Protein AF-A0A7J7K3L8-F1 (afdb_monomer_lite)

Structure (mmCIF, N/CA/C/O backbone):
data_AF-A0A7J7K3L8-F1
#
_entry.id   AF-A0A7J7K3L8-F1
#
loop_
_atom_site.group_PDB
_atom_site.id
_atom_site.type_symbol
_atom_site.label_atom_id
_atom_site.label_alt_id
_atom_site.label_comp_id
_atom_site.label_asym_id
_atom_site.label_entity_id
_atom_site.label_seq_id
_atom_site.pdbx_PDB_ins_code
_atom_site.Cartn_x
_atom_site.Cartn_y
_atom_site.Cartn_z
_atom_site.occupancy
_atom_site.B_iso_or_equiv
_atom_site.auth_seq_id
_atom_site.auth_comp_id
_atom_site.auth_asym_id
_atom_site.auth_atom_id
_atom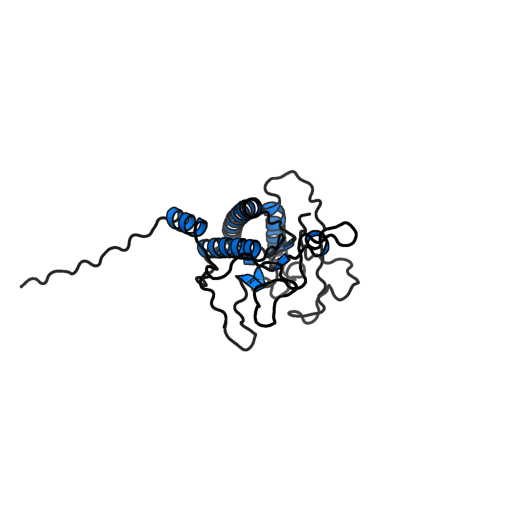_site.pdbx_PDB_model_num
ATOM 1 N N . MET A 1 1 ? -41.973 -9.826 -50.326 1.00 39.81 1 MET A N 1
ATOM 2 C CA . MET A 1 1 ? -41.662 -10.250 -48.945 1.00 39.81 1 MET A CA 1
ATOM 3 C C . MET A 1 1 ? -40.282 -9.712 -48.612 1.00 39.81 1 MET A C 1
ATOM 5 O O . MET A 1 1 ? -39.294 -10.362 -48.913 1.00 39.81 1 MET A O 1
ATOM 9 N N . GLU A 1 2 ? -40.213 -8.492 -48.086 1.00 34.16 2 GLU A N 1
ATOM 10 C CA . GLU A 1 2 ? -38.983 -7.944 -47.504 1.00 34.16 2 GLU A CA 1
ATOM 11 C C . GLU A 1 2 ? -39.042 -8.169 -45.991 1.00 34.16 2 GLU A C 1
ATOM 13 O O . GLU A 1 2 ? -40.044 -7.854 -45.349 1.00 34.16 2 GLU A O 1
ATOM 18 N N . SER A 1 3 ? -37.994 -8.774 -45.435 1.00 34.47 3 SER A N 1
ATOM 19 C CA . SER A 1 3 ? -37.854 -9.007 -43.996 1.00 34.47 3 SER A CA 1
ATOM 20 C C . SER A 1 3 ? -37.249 -7.764 -43.332 1.00 34.47 3 SER A C 1
ATOM 22 O O . SER A 1 3 ? -36.258 -7.243 -43.848 1.00 34.47 3 SER A O 1
ATOM 24 N N . PRO A 1 4 ? -37.767 -7.279 -42.188 1.00 41.62 4 PRO A N 1
ATOM 25 C CA . PRO A 1 4 ? -37.241 -6.076 -41.559 1.00 41.62 4 PRO A CA 1
ATOM 26 C C . PRO A 1 4 ? -35.958 -6.380 -40.775 1.00 41.62 4 PRO A C 1
ATOM 28 O O . PRO A 1 4 ? -35.897 -7.306 -39.964 1.00 41.62 4 PRO A O 1
ATOM 31 N N . ALA A 1 5 ? -34.925 -5.570 -41.003 1.00 40.34 5 ALA A N 1
ATOM 32 C CA . ALA A 1 5 ? -33.680 -5.608 -40.249 1.00 40.34 5 ALA A CA 1
ATOM 33 C C . ALA A 1 5 ? -33.903 -5.134 -38.799 1.00 40.34 5 ALA A C 1
ATOM 35 O O . ALA A 1 5 ? -34.298 -3.995 -38.545 1.00 40.34 5 ALA A O 1
ATOM 36 N N . SER A 1 6 ? -33.616 -6.018 -37.842 1.00 38.38 6 SER A N 1
ATOM 37 C CA . SER A 1 6 ? -33.617 -5.735 -36.405 1.00 38.38 6 SER A CA 1
ATOM 38 C C . SER A 1 6 ? -32.486 -4.763 -36.041 1.00 38.38 6 SER A C 1
ATOM 40 O O . SER A 1 6 ? -31.301 -5.084 -36.161 1.00 38.38 6 SER A O 1
ATOM 42 N N . LYS A 1 7 ? -32.842 -3.552 -35.591 1.00 39.91 7 LYS A N 1
ATOM 43 C CA . LYS A 1 7 ? -31.899 -2.584 -35.011 1.00 39.91 7 LYS A CA 1
ATOM 44 C C . LYS A 1 7 ? -31.556 -3.008 -33.580 1.00 39.91 7 LYS A C 1
ATOM 46 O O . LYS A 1 7 ? -32.369 -2.851 -32.673 1.00 39.91 7 LYS A O 1
ATOM 51 N N . ARG A 1 8 ? -30.331 -3.496 -33.362 1.00 36.31 8 ARG A N 1
ATOM 52 C CA . ARG A 1 8 ? -29.744 -3.610 -32.013 1.00 36.31 8 ARG A CA 1
ATOM 53 C C . ARG A 1 8 ? -29.589 -2.213 -31.386 1.00 36.31 8 ARG A C 1
ATOM 55 O O . ARG A 1 8 ? -29.165 -1.292 -32.088 1.00 36.31 8 ARG A O 1
ATOM 62 N N . PRO A 1 9 ? -29.871 -2.037 -30.083 1.00 34.31 9 PRO A N 1
ATOM 63 C CA . PRO A 1 9 ? -29.700 -0.750 -29.427 1.00 34.31 9 PRO A CA 1
ATOM 64 C C . PRO A 1 9 ? -28.207 -0.450 -29.233 1.00 34.31 9 PRO A C 1
ATOM 66 O O . PRO A 1 9 ? -27.434 -1.308 -28.802 1.00 34.31 9 PRO A O 1
ATOM 69 N N . LYS A 1 10 ? -27.799 0.783 -29.553 1.00 38.38 10 LYS A N 1
ATOM 70 C CA . LYS A 1 10 ? -26.468 1.312 -29.231 1.00 38.38 10 LYS A CA 1
ATOM 71 C C . LYS A 1 10 ? -26.369 1.474 -27.710 1.00 38.38 10 LYS A C 1
ATOM 73 O O . LYS A 1 10 ? -27.056 2.320 -27.146 1.00 38.38 10 LYS A O 1
ATOM 78 N N . ARG A 1 11 ? -25.519 0.680 -27.049 1.00 39.50 11 ARG A N 1
ATOM 79 C CA . ARG A 1 11 ? -25.066 0.971 -25.678 1.00 39.50 11 ARG A CA 1
ATOM 80 C C . ARG A 1 11 ? -24.254 2.266 -25.730 1.00 39.50 11 ARG A C 1
ATOM 82 O O . ARG A 1 11 ? -23.212 2.298 -26.378 1.00 39.50 11 ARG A O 1
ATOM 89 N N . GLY A 1 12 ? -24.756 3.328 -25.106 1.00 37.28 12 GLY A N 1
ATOM 90 C CA . GLY A 1 12 ? -23.988 4.552 -24.899 1.00 37.28 12 GLY A CA 1
ATOM 91 C C . GLY A 1 12 ? -22.834 4.266 -23.943 1.00 37.28 12 GLY A C 1
ATOM 92 O O . GLY A 1 12 ? -23.059 3.748 -22.851 1.00 37.28 12 GLY A O 1
ATOM 93 N N . SER A 1 13 ? -21.604 4.553 -24.360 1.00 42.59 13 SER A N 1
ATOM 94 C CA . SER A 1 13 ? -20.459 4.597 -23.456 1.00 42.59 13 SER A CA 1
ATOM 95 C C . SER A 1 13 ? -20.602 5.841 -22.584 1.00 42.59 13 SER A C 1
ATOM 97 O O . SER A 1 13 ? -20.602 6.952 -23.119 1.00 42.59 13 SER A O 1
ATOM 99 N N . ALA A 1 14 ? -20.739 5.665 -21.270 1.00 47.56 14 ALA A N 1
ATOM 100 C CA . ALA A 1 14 ? -20.551 6.760 -20.323 1.00 47.56 14 ALA A CA 1
ATOM 101 C C . ALA A 1 14 ? -19.194 7.426 -20.605 1.00 47.56 14 ALA A C 1
ATOM 103 O O . ALA A 1 14 ? -18.223 6.734 -20.930 1.00 47.56 14 ALA A O 1
ATOM 104 N N . SER A 1 15 ? -19.131 8.758 -20.557 1.00 57.78 15 SER A N 1
ATOM 105 C CA . SER A 1 15 ? -17.857 9.450 -20.745 1.00 57.78 15 SER A CA 1
ATOM 106 C C . SER A 1 15 ? -16.912 9.089 -19.590 1.00 57.78 15 SER A C 1
ATOM 108 O O . SER A 1 15 ? -17.368 8.761 -18.494 1.00 57.78 15 SER A O 1
ATOM 110 N N . SER A 1 16 ? -15.592 9.136 -19.800 1.00 61.38 16 SER A N 1
ATOM 111 C CA . SER A 1 16 ? -14.612 8.819 -18.743 1.00 61.38 16 SER A CA 1
ATOM 112 C C . SER A 1 16 ? -14.812 9.651 -17.468 1.00 61.38 16 SER A C 1
ATOM 114 O O . SER A 1 16 ? -14.525 9.177 -16.375 1.00 61.38 16 SER A O 1
ATOM 116 N N . ARG A 1 17 ? -15.374 10.861 -17.597 1.00 64.75 17 ARG A N 1
ATOM 117 C CA . ARG A 1 17 ? -15.719 11.740 -16.472 1.00 64.75 17 ARG A CA 1
ATOM 118 C C . ARG A 1 17 ? -16.889 11.215 -15.642 1.00 64.75 17 ARG A C 1
ATOM 120 O O . ARG A 1 17 ? -16.819 11.256 -14.421 1.00 64.75 17 ARG A O 1
ATOM 127 N N . ASP A 1 18 ? -17.930 10.692 -16.287 1.00 68.50 18 ASP A N 1
ATOM 128 C CA . ASP A 1 18 ? -19.097 10.138 -15.584 1.00 68.50 18 ASP A CA 1
ATOM 129 C C . ASP A 1 18 ? -18.717 8.875 -14.796 1.00 68.50 18 ASP A C 1
ATOM 131 O O . ASP A 1 18 ? -19.223 8.627 -13.701 1.00 68.50 18 ASP A O 1
ATOM 135 N N . ALA A 1 19 ? -17.783 8.087 -15.342 1.00 73.19 19 ALA A N 1
ATOM 136 C CA . ALA A 1 19 ? -17.245 6.912 -14.671 1.00 73.19 19 ALA A CA 1
ATOM 137 C C . ALA A 1 19 ? -16.434 7.294 -13.418 1.00 73.19 19 ALA A C 1
ATOM 139 O O . ALA A 1 19 ? -16.639 6.692 -12.364 1.00 73.19 19 ALA A O 1
ATOM 140 N N . ASP A 1 20 ? -15.575 8.313 -13.493 1.00 76.31 20 ASP A N 1
ATOM 141 C CA . ASP A 1 20 ? -14.789 8.784 -12.342 1.00 76.31 20 ASP A CA 1
ATOM 142 C C . ASP A 1 20 ? -15.669 9.398 -11.234 1.00 76.31 20 ASP A C 1
ATOM 144 O O . ASP A 1 20 ? -15.440 9.142 -10.052 1.00 76.31 20 ASP A O 1
ATOM 148 N N . GLU A 1 21 ? -16.720 10.149 -11.583 1.00 83.31 21 GLU A N 1
ATOM 149 C CA . GLU A 1 21 ? -17.676 10.682 -10.596 1.00 83.31 21 GLU A CA 1
ATOM 150 C C . GLU A 1 21 ? -18.446 9.571 -9.868 1.00 83.31 21 GLU A C 1
ATOM 152 O O . GLU A 1 21 ? -18.690 9.661 -8.660 1.00 83.31 21 GLU A O 1
ATOM 157 N N . SER A 1 22 ? -18.769 8.476 -10.564 1.00 86.69 22 SER A N 1
ATOM 158 C CA . SER A 1 22 ? -19.424 7.326 -9.930 1.00 86.69 22 SER A CA 1
ATOM 159 C C . SER A 1 22 ? -18.560 6.681 -8.837 1.00 86.69 22 SER A C 1
ATOM 161 O O . SER A 1 22 ? -19.095 6.212 -7.834 1.00 86.69 22 SER A O 1
ATOM 163 N N . LEU A 1 23 ? -17.227 6.716 -8.971 1.00 89.69 23 LEU A N 1
ATOM 164 C CA . LEU A 1 23 ? -16.310 6.168 -7.966 1.00 89.69 23 LEU A CA 1
ATOM 165 C C . LEU A 1 23 ? -16.283 7.005 -6.681 1.00 89.69 23 LEU A C 1
ATOM 167 O O . LEU A 1 23 ? -16.170 6.446 -5.595 1.00 89.69 23 LEU A O 1
ATOM 171 N N . LYS A 1 24 ? -16.431 8.332 -6.783 1.00 88.38 24 LYS A N 1
ATOM 172 C CA . LYS A 1 24 ? -16.370 9.249 -5.628 1.00 88.38 24 LYS A CA 1
ATOM 173 C C . LYS A 1 24 ? -17.495 9.040 -4.616 1.00 88.38 24 LYS A C 1
ATOM 175 O O . LYS A 1 24 ? -17.317 9.361 -3.441 1.00 88.38 24 LYS A O 1
ATOM 180 N N . SER A 1 25 ? -18.646 8.562 -5.084 1.00 88.00 25 SER A N 1
ATOM 181 C CA . SER A 1 25 ? -19.846 8.316 -4.275 1.00 88.00 25 SER A CA 1
ATOM 182 C C . SER A 1 25 ? -20.090 6.831 -3.988 1.00 88.00 25 SER A C 1
ATOM 184 O O . SER A 1 25 ? -21.042 6.496 -3.283 1.00 88.00 25 SER A O 1
ATOM 186 N N . ALA A 1 26 ? -19.241 5.943 -4.513 1.00 92.44 26 ALA A N 1
ATOM 187 C CA . ALA A 1 26 ? -19.358 4.510 -4.302 1.00 92.44 26 ALA A CA 1
ATOM 188 C C . ALA A 1 26 ? -19.073 4.127 -2.840 1.00 92.44 26 ALA A C 1
ATOM 190 O O . ALA A 1 26 ? -18.241 4.735 -2.170 1.00 92.44 26 ALA A O 1
ATOM 191 N N . ILE A 1 27 ? -19.762 3.082 -2.377 1.00 95.69 27 ILE A N 1
ATOM 192 C CA . ILE A 1 27 ? -19.513 2.419 -1.095 1.00 95.69 27 ILE A CA 1
ATOM 193 C C . ILE A 1 27 ? -19.066 0.993 -1.412 1.00 95.69 27 ILE A C 1
ATOM 195 O O . ILE A 1 27 ? -19.832 0.210 -1.975 1.00 95.69 27 ILE A O 1
ATOM 199 N N . PHE A 1 28 ? -17.829 0.659 -1.064 1.00 96.88 28 PHE A N 1
ATOM 200 C CA . PHE A 1 28 ? -17.195 -0.619 -1.386 1.00 96.88 28 PHE A CA 1
ATOM 201 C C . PHE A 1 28 ? -17.389 -1.674 -0.291 1.00 96.88 28 PHE A C 1
ATOM 203 O O . PHE A 1 28 ? -17.375 -2.867 -0.590 1.00 96.88 28 PHE A O 1
ATOM 210 N N . PHE A 1 29 ? -17.624 -1.252 0.957 1.00 96.75 29 PHE A N 1
ATOM 211 C CA . PHE A 1 29 ? -17.840 -2.141 2.105 1.00 96.75 29 PHE A CA 1
ATOM 212 C C . PHE A 1 29 ? -19.165 -1.823 2.823 1.00 96.75 29 PHE A C 1
ATOM 214 O O . PHE A 1 29 ? -19.139 -1.393 3.979 1.00 96.75 29 PHE A O 1
ATOM 221 N N . PRO A 1 30 ? -20.335 -1.978 2.173 1.00 96.00 30 PRO A N 1
ATOM 222 C CA . PRO A 1 30 ? -21.618 -1.503 2.706 1.00 96.00 30 PRO A CA 1
ATOM 223 C C . PRO A 1 30 ? -21.995 -2.124 4.058 1.00 96.00 30 PRO A C 1
ATOM 225 O O . PRO A 1 30 ? -22.561 -1.438 4.904 1.00 96.00 30 PRO A O 1
ATOM 228 N N . ASP A 1 31 ? -21.606 -3.379 4.287 1.00 94.75 31 ASP A N 1
ATOM 229 C CA . ASP A 1 31 ? -21.926 -4.124 5.511 1.00 94.75 31 ASP A CA 1
ATOM 230 C C . ASP A 1 31 ? -20.943 -3.863 6.666 1.00 94.75 31 ASP A C 1
ATOM 232 O O . ASP A 1 31 ? -21.076 -4.430 7.750 1.00 94.75 31 ASP A O 1
ATOM 236 N N . VAL A 1 32 ? -19.933 -3.014 6.446 1.00 95.19 32 VAL A N 1
ATOM 237 C CA . VAL A 1 32 ? -18.903 -2.689 7.436 1.00 95.19 32 VAL A CA 1
ATOM 238 C C . VAL A 1 32 ? -19.016 -1.217 7.810 1.00 95.19 32 VAL A C 1
ATOM 240 O O . VAL A 1 32 ? -18.833 -0.330 6.976 1.00 95.19 32 VAL A O 1
ATOM 243 N N . SER A 1 33 ? -19.297 -0.948 9.083 1.00 95.62 33 SER A N 1
ATOM 244 C CA . SER A 1 33 ? -19.205 0.389 9.670 1.00 95.62 33 SER A CA 1
ATOM 245 C C . SER A 1 33 ? -17.786 0.674 10.168 1.00 95.62 33 SER A C 1
ATOM 247 O O . SER A 1 33 ? -16.914 -0.193 10.140 1.00 95.62 33 SER A O 1
ATOM 249 N N . LYS A 1 34 ? -17.552 1.887 10.682 1.00 96.94 34 LYS A N 1
ATOM 250 C CA . LYS A 1 34 ? -16.325 2.171 11.434 1.00 96.94 34 LYS A CA 1
ATOM 251 C C . LYS A 1 34 ? -16.191 1.184 12.602 1.00 96.94 34 LYS A C 1
ATOM 253 O O . LYS A 1 34 ? -17.173 0.959 13.312 1.00 96.94 34 LYS A O 1
ATOM 258 N N . ILE A 1 35 ? -15.008 0.595 12.773 1.00 97.81 35 ILE A N 1
ATOM 259 C CA . ILE A 1 35 ? -14.740 -0.432 13.787 1.00 97.81 35 ILE A CA 1
ATOM 260 C C . ILE A 1 35 ? -14.624 0.233 15.166 1.00 97.81 35 ILE A C 1
ATOM 262 O O . ILE A 1 35 ? -13.732 1.061 15.363 1.00 97.81 35 ILE A O 1
ATOM 266 N N . PRO A 1 36 ? -15.505 -0.083 16.133 1.00 97.19 36 PRO A N 1
ATOM 267 C CA . PRO A 1 36 ? -15.474 0.549 17.444 1.00 97.19 36 PRO A CA 1
ATOM 268 C C . PRO A 1 36 ? -14.527 -0.180 18.404 1.00 97.19 36 PRO A C 1
ATOM 270 O O . PRO A 1 36 ? -14.290 -1.384 18.283 1.00 97.19 36 PRO A O 1
ATOM 273 N N . TYR A 1 37 ? -14.057 0.534 19.426 1.00 97.69 37 TYR A N 1
ATOM 274 C CA . TYR A 1 37 ? -13.435 -0.073 20.600 1.00 97.69 37 TYR A CA 1
ATOM 275 C C . TYR A 1 37 ? -14.514 -0.571 21.572 1.00 97.69 37 TYR A C 1
ATOM 277 O O . TYR A 1 37 ? -15.351 0.201 22.041 1.00 97.69 37 TYR A O 1
ATOM 285 N N . LYS A 1 38 ? -14.511 -1.874 21.870 1.00 97.62 38 LYS A N 1
ATOM 286 C CA . LYS A 1 38 ? -15.442 -2.532 22.794 1.00 97.62 38 LYS A CA 1
ATOM 287 C C . LYS A 1 38 ? -14.697 -3.599 23.615 1.00 97.62 38 LYS A C 1
ATOM 289 O O . LYS A 1 38 ? -14.709 -4.775 23.249 1.00 97.62 38 LYS A O 1
ATOM 294 N N . PRO A 1 39 ? -14.079 -3.234 24.754 1.00 96.81 39 PRO A N 1
ATOM 295 C CA . PRO A 1 39 ? -13.255 -4.160 25.539 1.00 96.81 39 PRO A CA 1
ATOM 296 C C . PRO A 1 39 ? -14.049 -5.317 26.160 1.00 96.81 39 PRO A C 1
ATOM 298 O O . PRO A 1 39 ? -13.496 -6.379 26.418 1.00 96.81 39 PRO A O 1
ATOM 301 N N . GLN A 1 40 ? -15.359 -5.136 26.353 1.00 97.12 40 GLN A N 1
ATOM 302 C CA . GLN A 1 40 ? -16.266 -6.152 26.904 1.00 97.12 40 GLN A CA 1
ATOM 303 C C . GLN A 1 40 ? -16.936 -7.020 25.829 1.00 97.12 40 GLN A C 1
ATOM 305 O O . GLN A 1 40 ? -17.880 -7.753 26.118 1.00 97.12 40 GLN A O 1
ATOM 310 N N . ALA A 1 41 ? -16.503 -6.903 24.571 1.00 96.44 41 ALA A N 1
ATOM 311 C CA . ALA A 1 41 ? -17.091 -7.650 23.473 1.00 96.44 41 ALA A CA 1
ATOM 312 C C . ALA A 1 41 ? -16.921 -9.161 23.656 1.00 96.44 41 ALA A C 1
ATOM 314 O O . ALA A 1 41 ? -15.826 -9.672 23.935 1.00 96.44 41 ALA A O 1
ATOM 315 N N . THR A 1 42 ? -18.008 -9.891 23.425 1.00 95.69 42 THR A N 1
ATOM 316 C CA . THR A 1 42 ? -18.011 -11.356 23.487 1.00 95.69 42 THR A CA 1
ATOM 317 C C . THR A 1 42 ? -17.189 -11.963 22.344 1.00 95.69 42 THR A C 1
ATOM 319 O O . THR A 1 42 ? -16.722 -11.268 21.442 1.00 95.69 42 THR A O 1
ATOM 322 N N . ALA A 1 43 ? -16.967 -13.278 22.357 1.00 91.88 43 ALA A N 1
ATOM 323 C CA . ALA A 1 43 ? -16.291 -13.958 21.247 1.00 91.88 43 ALA A CA 1
ATOM 324 C C . ALA A 1 43 ? -17.076 -13.884 19.919 1.00 91.88 43 ALA A C 1
ATOM 326 O O . ALA A 1 43 ? -16.469 -13.970 18.858 1.00 91.88 43 ALA A O 1
ATOM 327 N N . ALA A 1 44 ? -18.400 -13.696 19.977 1.00 94.56 44 ALA A N 1
ATOM 328 C CA . ALA A 1 44 ? -19.255 -13.586 18.795 1.00 94.56 44 ALA A CA 1
ATOM 329 C C . ALA A 1 44 ? -19.182 -12.202 18.123 1.00 94.56 44 ALA A C 1
ATOM 331 O O . ALA A 1 44 ? -19.516 -12.059 16.951 1.00 94.56 44 ALA A O 1
ATOM 332 N N . GLU A 1 45 ? -18.739 -11.180 18.853 1.00 94.25 45 GLU A N 1
ATOM 333 C CA . GLU A 1 45 ? -18.593 -9.820 18.344 1.00 94.25 45 GLU A CA 1
ATOM 334 C C . GLU A 1 45 ? -17.196 -9.643 17.750 1.00 94.25 45 GLU A C 1
ATOM 336 O O . GLU A 1 45 ? -16.230 -9.341 18.452 1.00 94.25 45 GLU A O 1
ATOM 341 N N . THR A 1 46 ? -17.091 -9.886 16.445 1.00 93.94 46 THR A N 1
ATOM 342 C CA . THR A 1 46 ? -15.808 -9.981 15.734 1.00 93.94 46 THR A CA 1
ATOM 343 C C . THR A 1 46 ? -15.363 -8.678 15.069 1.00 93.94 46 THR A C 1
ATOM 345 O O . THR A 1 46 ? -14.172 -8.500 14.837 1.00 93.94 46 THR A O 1
ATOM 348 N N . MET A 1 47 ? -16.282 -7.744 14.803 1.00 95.94 47 MET A N 1
ATOM 349 C CA . MET A 1 47 ? -16.004 -6.479 14.102 1.00 95.94 47 MET A CA 1
ATOM 350 C C . MET A 1 47 ? -15.783 -5.308 15.068 1.00 95.94 47 MET A C 1
ATOM 352 O O . MET A 1 47 ? -16.372 -4.241 14.911 1.00 95.94 47 MET A O 1
ATOM 356 N N . VAL A 1 48 ? -14.964 -5.523 16.101 1.00 97.06 48 VAL A N 1
ATOM 357 C CA . VAL A 1 48 ? -14.640 -4.536 17.144 1.00 97.06 48 VAL A CA 1
ATOM 358 C C . VAL A 1 48 ? -13.192 -4.696 17.609 1.00 97.06 48 VAL A C 1
ATOM 360 O O . VAL A 1 48 ? -12.644 -5.799 17.613 1.00 97.06 48 VAL A O 1
ATOM 363 N N . PHE A 1 49 ? -12.578 -3.616 18.084 1.00 97.81 49 PHE A N 1
ATOM 364 C CA . PHE A 1 49 ? -11.313 -3.694 18.804 1.00 97.81 49 PHE A CA 1
ATOM 365 C C . PHE A 1 49 ? -11.561 -4.015 20.278 1.00 97.81 49 PHE A C 1
ATOM 367 O O . PHE A 1 49 ? -12.280 -3.293 20.963 1.00 97.81 49 PHE A O 1
ATOM 374 N N . LYS A 1 50 ? -10.935 -5.076 20.797 1.00 97.12 50 LYS A N 1
ATOM 375 C CA . LYS A 1 50 ? -10.995 -5.412 22.235 1.00 97.12 50 LYS A CA 1
ATOM 376 C C . LYS A 1 50 ? -9.900 -4.748 23.063 1.00 97.12 50 LYS A C 1
ATOM 378 O O . LYS A 1 50 ? -10.069 -4.562 24.261 1.00 97.12 50 LYS A O 1
ATOM 383 N N . HIS A 1 51 ? -8.789 -4.404 22.418 1.00 96.19 51 HIS A N 1
ATOM 384 C CA . HIS A 1 51 ? -7.585 -3.902 23.085 1.00 96.19 51 HIS A CA 1
ATOM 385 C C . HIS A 1 51 ? -7.060 -2.597 22.499 1.00 96.19 51 HIS A C 1
ATOM 387 O O . HIS A 1 51 ? -6.333 -1.883 23.172 1.00 96.19 51 HIS A O 1
ATOM 393 N N . TYR A 1 52 ? -7.393 -2.294 21.245 1.00 97.56 52 TYR A N 1
ATOM 394 C CA . TYR A 1 52 ? -6.935 -1.071 20.612 1.00 97.56 52 TYR A CA 1
ATOM 395 C C . TYR A 1 52 ? -7.959 0.039 20.830 1.00 97.56 52 TYR A C 1
ATOM 397 O O . TYR A 1 52 ? -9.018 0.047 20.201 1.00 97.56 52 TYR A O 1
ATOM 405 N N . ASN A 1 53 ? -7.626 0.964 21.726 1.00 97.69 53 ASN A N 1
ATOM 406 C CA . ASN A 1 53 ? -8.317 2.230 21.884 1.00 97.69 53 ASN A CA 1
ATOM 407 C C . ASN A 1 53 ? -7.403 3.352 21.388 1.00 97.69 53 ASN A C 1
ATOM 409 O O . ASN A 1 53 ? -6.445 3.711 22.066 1.00 97.69 53 ASN A O 1
ATOM 413 N N . ALA A 1 54 ? -7.692 3.901 20.208 1.00 96.69 54 ALA A N 1
ATOM 414 C CA . ALA A 1 54 ? -6.843 4.900 19.561 1.00 96.69 54 ALA A CA 1
ATOM 415 C C . ALA A 1 54 ? -6.529 6.108 20.465 1.00 96.69 54 ALA A C 1
ATOM 417 O O . ALA A 1 54 ? -5.406 6.605 20.433 1.00 96.69 54 ALA A O 1
ATOM 418 N N . GLU A 1 55 ? -7.492 6.527 21.292 1.00 97.25 55 GLU A N 1
ATOM 419 C CA . GLU A 1 55 ? -7.418 7.714 22.155 1.00 97.25 55 GLU A CA 1
ATOM 420 C C . GLU A 1 55 ? -6.799 7.436 23.535 1.00 97.25 55 GLU A C 1
ATOM 422 O O . GLU A 1 55 ? -6.504 8.371 24.280 1.00 97.25 55 GLU A O 1
ATOM 427 N N . GLU A 1 56 ? -6.600 6.167 23.907 1.00 98.00 56 GLU A N 1
ATOM 428 C CA . GLU A 1 56 ? -6.049 5.823 25.217 1.00 98.00 56 GLU A CA 1
ATOM 429 C C . GLU A 1 56 ? -4.618 6.345 25.357 1.00 98.00 56 GLU A C 1
ATOM 431 O O . GLU A 1 56 ? -3.746 6.058 24.535 1.00 98.00 56 GLU A O 1
ATOM 436 N N . ILE A 1 57 ? -4.373 7.112 26.421 1.00 98.25 57 ILE A N 1
ATOM 437 C CA . ILE A 1 57 ? -3.059 7.679 26.707 1.00 98.25 57 ILE A CA 1
ATOM 438 C C . ILE A 1 57 ? -2.225 6.671 27.494 1.00 98.25 57 ILE A C 1
ATOM 440 O O . ILE A 1 57 ? -2.488 6.393 28.662 1.00 98.25 57 ILE A O 1
ATOM 444 N N . VAL A 1 58 ? -1.154 6.192 26.868 1.00 97.50 58 VAL A N 1
ATOM 445 C CA . VAL A 1 58 ? -0.160 5.296 27.460 1.00 97.50 58 VAL A CA 1
ATOM 446 C C . VAL A 1 58 ? 1.154 6.065 27.555 1.00 97.50 58 VAL A C 1
ATOM 448 O O . VAL A 1 58 ? 1.668 6.547 26.551 1.00 97.50 58 VAL A O 1
ATOM 451 N N . TYR A 1 59 ? 1.696 6.247 28.761 1.00 97.19 59 TYR A N 1
ATOM 452 C CA . TYR A 1 59 ? 2.945 7.001 28.988 1.00 97.19 59 TYR A CA 1
ATOM 453 C C . TYR A 1 59 ? 3.018 8.365 28.258 1.00 97.19 59 TYR A C 1
ATOM 455 O O . TYR A 1 59 ? 4.058 8.744 27.725 1.00 97.19 59 TYR A O 1
ATOM 463 N N . GLY A 1 60 ? 1.905 9.108 28.227 1.00 97.00 60 GLY A N 1
ATOM 464 C CA . GLY A 1 60 ? 1.854 10.470 27.681 1.00 97.00 60 GLY A CA 1
ATOM 465 C C . GLY A 1 60 ? 1.673 10.586 26.162 1.00 97.00 60 GLY A C 1
ATOM 466 O O . GLY A 1 60 ? 1.717 11.703 25.655 1.00 97.00 60 GLY A O 1
ATOM 467 N N . LYS A 1 61 ? 1.442 9.485 25.433 1.00 97.56 61 LYS A N 1
ATOM 468 C CA . LYS A 1 61 ? 0.998 9.513 24.025 1.00 97.56 61 LYS A CA 1
ATOM 469 C C . LYS A 1 61 ? -0.207 8.606 23.815 1.00 97.56 61 LYS A C 1
ATOM 471 O O . LYS A 1 61 ? -0.378 7.637 24.553 1.00 97.56 61 LYS A O 1
ATOM 476 N N . SER A 1 62 ? -1.019 8.909 22.807 1.00 97.81 62 SER A N 1
ATOM 477 C CA . SER A 1 62 ? -2.140 8.049 22.427 1.00 97.81 62 SER A CA 1
ATOM 478 C C . SER A 1 62 ? -1.643 6.688 21.912 1.00 97.81 62 SER A C 1
ATOM 480 O O . SER A 1 62 ? -0.529 6.587 21.384 1.00 97.81 62 SER A O 1
ATOM 482 N N . MET A 1 63 ? -2.440 5.621 22.035 1.00 97.94 63 MET A N 1
ATOM 483 C CA . MET A 1 63 ? -2.083 4.328 21.433 1.00 97.94 63 MET A CA 1
ATOM 484 C C . MET A 1 63 ? -1.914 4.446 19.915 1.00 97.94 63 MET A C 1
ATOM 486 O O . MET A 1 63 ? -1.062 3.761 19.349 1.00 97.94 63 MET A O 1
ATOM 490 N N . ALA A 1 64 ? -2.692 5.309 19.252 1.00 95.94 64 ALA A N 1
ATOM 491 C CA . ALA A 1 64 ? -2.531 5.579 17.825 1.00 95.94 64 ALA A CA 1
ATOM 492 C C . ALA A 1 64 ? -1.136 6.138 17.498 1.00 95.94 64 ALA A C 1
ATOM 494 O O . ALA A 1 64 ? -0.492 5.650 16.567 1.00 95.94 64 ALA A O 1
ATOM 495 N N . ASP A 1 65 ? -0.632 7.074 18.305 1.00 95.00 65 ASP A N 1
ATOM 496 C CA . ASP A 1 65 ? 0.700 7.663 18.125 1.00 95.00 65 ASP A CA 1
ATOM 497 C C . ASP A 1 65 ? 1.839 6.696 18.457 1.00 95.00 65 ASP A C 1
ATOM 499 O O . ASP A 1 65 ? 2.922 6.795 17.878 1.00 95.00 65 ASP A O 1
ATOM 503 N N . TRP A 1 66 ? 1.621 5.769 19.392 1.00 97.06 66 TRP A N 1
ATOM 504 C CA . TRP A 1 66 ? 2.591 4.718 19.700 1.00 97.06 66 TRP A CA 1
ATOM 505 C C . TRP A 1 66 ? 2.685 3.679 18.593 1.00 97.06 66 TRP A C 1
ATOM 507 O O . TRP A 1 66 ? 3.784 3.307 18.187 1.00 97.06 66 TRP A O 1
ATOM 517 N N . LEU A 1 67 ? 1.534 3.180 18.146 1.00 96.81 67 LEU A N 1
ATOM 518 C CA . LEU A 1 67 ? 1.468 2.013 17.274 1.00 96.81 67 LEU A CA 1
ATOM 519 C C . LEU A 1 67 ? 1.644 2.389 15.808 1.00 96.81 67 LEU A C 1
ATOM 521 O O . LEU A 1 67 ? 2.240 1.613 15.066 1.00 96.81 67 LEU A O 1
ATOM 525 N N . ARG A 1 68 ? 1.138 3.563 15.397 1.00 95.75 68 ARG A N 1
ATOM 526 C CA . ARG A 1 68 ? 1.225 4.088 14.024 1.00 95.75 68 ARG A CA 1
ATOM 527 C C . ARG A 1 68 ? 0.925 3.010 12.979 1.00 95.75 68 ARG A C 1
ATOM 529 O O . ARG A 1 68 ? 1.683 2.831 12.027 1.00 95.75 68 ARG A O 1
ATOM 536 N N . PHE A 1 69 ? -0.155 2.253 13.196 1.00 97.88 69 PHE A N 1
ATOM 537 C CA . PHE A 1 69 ? -0.536 1.169 12.295 1.00 97.88 69 PHE A CA 1
ATOM 538 C C . PHE A 1 69 ? -0.647 1.685 10.867 1.00 97.88 69 PHE A C 1
ATOM 540 O O . PHE A 1 69 ? -1.235 2.740 10.655 1.00 97.88 69 PHE A O 1
ATOM 547 N N . SER A 1 70 ? -0.103 0.927 9.916 1.00 96.62 70 SER A N 1
ATOM 548 C CA . SER A 1 70 ? -0.158 1.223 8.488 1.00 96.62 70 SER A CA 1
ATOM 549 C C . SER A 1 70 ? -0.813 0.072 7.737 1.00 96.62 70 SER A C 1
ATOM 551 O O . SER A 1 70 ? -0.500 -1.095 7.990 1.00 96.62 70 SER A O 1
ATOM 553 N N . VAL A 1 71 ? -1.711 0.389 6.803 1.00 98.12 71 VAL A N 1
ATOM 554 C CA . VAL A 1 71 ? -2.240 -0.606 5.866 1.00 98.12 71 VAL A CA 1
ATOM 555 C C . VAL A 1 71 ? -1.266 -0.796 4.706 1.00 98.12 71 VAL A C 1
ATOM 557 O O . VAL A 1 71 ? -0.954 0.126 3.954 1.00 98.12 71 VAL A O 1
ATOM 560 N N . CYS A 1 72 ? -0.822 -2.039 4.541 1.00 97.00 72 CYS A N 1
ATOM 561 C CA . CYS A 1 72 ? -0.024 -2.491 3.411 1.00 97.00 72 CYS A CA 1
ATOM 562 C C . CYS A 1 72 ? -0.903 -2.636 2.154 1.00 97.00 72 CYS A C 1
ATOM 564 O O . CYS A 1 72 ? -1.788 -3.500 2.097 1.00 97.00 72 CYS A O 1
ATOM 566 N N . TYR A 1 73 ? -0.656 -1.808 1.135 1.00 97.12 73 TYR A N 1
ATOM 567 C CA . TYR A 1 73 ? -1.510 -1.748 -0.051 1.00 97.12 73 TYR A CA 1
ATOM 568 C C . TYR A 1 73 ? -1.420 -3.016 -0.915 1.00 97.12 73 TYR A C 1
ATOM 570 O O . TYR A 1 73 ? -2.457 -3.549 -1.316 1.00 97.12 73 TYR A O 1
ATOM 578 N N . TRP A 1 74 ? -0.211 -3.544 -1.168 1.00 95.62 74 TRP A N 1
ATOM 579 C CA . TRP A 1 74 ? -0.037 -4.714 -2.044 1.00 95.62 74 TRP A CA 1
ATOM 580 C C . TRP A 1 74 ? -0.761 -5.948 -1.513 1.00 95.62 74 TRP A C 1
ATOM 582 O O . TRP A 1 74 ? -1.489 -6.592 -2.263 1.00 95.62 74 TRP A O 1
ATOM 592 N N . HIS A 1 75 ? -0.647 -6.272 -0.224 1.00 96.56 75 HIS A N 1
ATOM 593 C CA . HIS A 1 75 ? -1.353 -7.435 0.320 1.00 96.56 75 HIS A CA 1
ATOM 594 C C . HIS A 1 75 ? -2.870 -7.230 0.390 1.00 96.56 75 HIS A C 1
ATOM 596 O O . HIS A 1 75 ? -3.620 -8.165 0.118 1.00 96.56 75 HIS A O 1
ATOM 602 N N . THR A 1 76 ? -3.328 -6.018 0.712 1.00 97.69 76 THR A N 1
ATOM 603 C CA . THR A 1 76 ? -4.754 -5.759 0.970 1.00 97.69 76 THR A CA 1
ATOM 604 C C . THR A 1 76 ? -5.566 -5.596 -0.318 1.00 97.69 76 THR A C 1
ATOM 606 O O . THR A 1 76 ? -6.669 -6.140 -0.423 1.00 97.69 76 THR A O 1
ATOM 609 N N . PHE A 1 77 ? -5.021 -4.885 -1.314 1.00 97.00 77 PHE A N 1
ATOM 610 C CA . PHE A 1 77 ? -5.754 -4.463 -2.518 1.00 97.00 77 PHE A CA 1
ATOM 611 C C . PHE A 1 77 ? -5.195 -5.022 -3.832 1.00 97.00 77 PHE A C 1
ATOM 613 O O . PHE A 1 77 ? -5.822 -4.843 -4.875 1.00 97.00 77 PHE A O 1
ATOM 620 N N . ARG A 1 78 ? -4.037 -5.698 -3.814 1.00 95.00 78 ARG A N 1
ATOM 621 C CA . ARG A 1 78 ? -3.455 -6.349 -5.006 1.00 95.00 78 ARG A CA 1
ATOM 622 C C . ARG A 1 78 ? -3.282 -7.858 -4.852 1.00 95.00 78 ARG A C 1
ATOM 624 O O . ARG A 1 78 ? -3.294 -8.563 -5.855 1.00 95.00 78 ARG A O 1
ATOM 631 N N . GLY A 1 79 ? -3.154 -8.363 -3.628 1.00 93.12 79 GLY A N 1
ATOM 632 C CA . GLY A 1 79 ? -3.003 -9.785 -3.338 1.00 93.12 79 GLY A CA 1
ATOM 633 C C . GLY A 1 79 ? -4.257 -10.581 -3.695 1.00 93.12 79 GL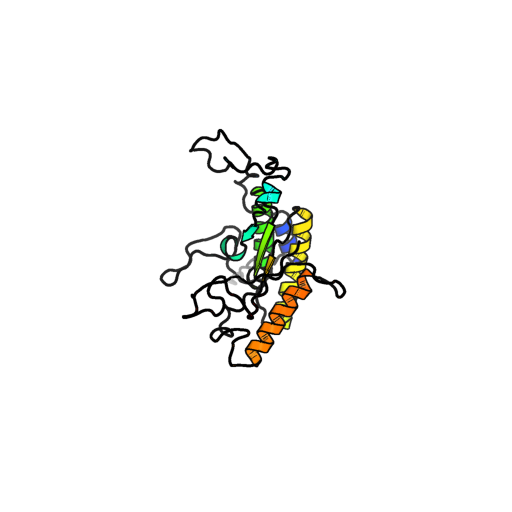Y A C 1
ATOM 634 O O . GLY A 1 79 ? -5.317 -10.373 -3.109 1.00 93.12 79 GLY A O 1
ATOM 635 N N . GLN A 1 80 ? -4.121 -11.532 -4.622 1.00 92.94 80 GLN A N 1
ATOM 636 C CA . GLN A 1 80 ? -5.231 -12.376 -5.087 1.00 92.94 80 GLN A CA 1
ATOM 637 C C . GLN A 1 80 ? -5.205 -13.808 -4.511 1.00 92.94 80 GLN A C 1
ATOM 639 O O . GLN A 1 80 ? -5.989 -14.666 -4.915 1.00 92.94 80 GLN A O 1
ATOM 644 N N . GLY A 1 81 ? -4.307 -14.081 -3.559 1.00 94.81 81 GLY A N 1
ATOM 645 C CA . GLY A 1 81 ? -4.218 -15.382 -2.886 1.00 94.81 81 GLY A CA 1
ATOM 646 C C . GLY A 1 81 ? -3.702 -16.519 -3.771 1.00 94.81 81 GLY A C 1
ATOM 647 O O . GLY A 1 81 ? -3.995 -17.674 -3.483 1.00 94.81 81 GLY A O 1
ATOM 648 N N . ALA A 1 82 ? -2.982 -16.194 -4.847 1.00 95.50 82 ALA A N 1
ATOM 649 C CA . ALA A 1 82 ? -2.222 -17.173 -5.615 1.00 95.50 82 ALA A CA 1
ATOM 650 C C . ALA A 1 82 ? -0.937 -17.558 -4.873 1.00 95.50 82 ALA A C 1
ATOM 652 O O . ALA A 1 82 ? -0.373 -16.755 -4.123 1.00 95.50 82 ALA A O 1
ATOM 653 N N . ASP A 1 83 ? -0.449 -18.760 -5.147 1.00 96.38 83 ASP A N 1
ATOM 654 C CA . ASP A 1 83 ? 0.836 -19.256 -4.668 1.00 96.38 83 ASP A CA 1
ATOM 655 C C . ASP A 1 83 ? 1.567 -19.996 -5.812 1.00 96.38 83 ASP A C 1
ATOM 657 O O . ASP A 1 83 ? 1.020 -20.118 -6.912 1.00 96.38 83 ASP A O 1
ATOM 661 N N . PRO A 1 84 ? 2.812 -20.475 -5.623 1.00 96.56 84 PRO A N 1
ATOM 662 C CA . PRO A 1 84 ? 3.548 -21.170 -6.685 1.00 96.56 84 PRO A CA 1
ATOM 663 C C . PRO A 1 84 ? 2.885 -22.452 -7.226 1.00 96.56 84 PRO A C 1
ATOM 665 O O . PRO A 1 84 ? 3.344 -22.986 -8.235 1.00 96.56 84 PRO A O 1
ATOM 668 N N . PHE A 1 85 ? 1.847 -22.962 -6.564 1.00 97.62 85 PHE A N 1
ATOM 669 C CA . PHE A 1 85 ? 1.162 -24.220 -6.854 1.00 97.62 85 PHE A CA 1
ATOM 670 C C . PHE A 1 85 ? -0.336 -24.045 -7.164 1.00 97.62 85 PHE A C 1
ATOM 672 O O . PHE A 1 85 ? -1.001 -25.029 -7.493 1.00 97.62 85 PHE A O 1
ATOM 679 N N . GLY A 1 86 ? -0.877 -22.827 -7.083 1.00 96.50 86 GLY A N 1
ATOM 680 C CA . GLY A 1 86 ? -2.311 -22.569 -7.157 1.00 96.50 86 GLY A CA 1
ATOM 681 C C . GLY A 1 86 ? -2.670 -21.218 -7.772 1.00 96.50 86 GLY A C 1
ATOM 682 O O . GLY A 1 86 ? -1.951 -20.226 -7.658 1.00 96.50 86 GLY A O 1
ATOM 683 N N . PHE A 1 87 ? -3.825 -21.186 -8.434 1.00 96.88 87 PHE A N 1
ATOM 684 C CA . PHE A 1 87 ? -4.385 -19.976 -9.033 1.00 96.88 87 PHE A CA 1
ATOM 685 C C . PHE A 1 87 ? -4.947 -19.012 -7.976 1.00 96.88 87 PHE A C 1
ATOM 687 O O . PHE A 1 87 ? -5.221 -19.433 -6.851 1.00 96.88 87 PHE A O 1
ATOM 694 N N . PRO A 1 88 ? -5.166 -17.731 -8.335 1.00 95.62 88 PRO A N 1
ATOM 695 C CA . PRO A 1 88 ? -5.919 -16.793 -7.511 1.00 95.62 88 PRO A CA 1
ATOM 696 C C . PRO A 1 88 ? -7.220 -17.384 -6.959 1.00 95.62 88 PRO A C 1
ATOM 698 O O . PRO A 1 88 ? -7.987 -18.013 -7.684 1.00 95.62 88 PRO A O 1
ATOM 701 N N . THR A 1 89 ? -7.473 -17.152 -5.673 1.00 96.44 89 THR A N 1
ATOM 702 C CA . THR A 1 89 ? -8.676 -17.625 -4.959 1.00 96.44 89 THR A CA 1
ATOM 703 C C . THR A 1 89 ? -9.528 -16.479 -4.426 1.00 96.44 89 THR A C 1
ATOM 705 O O . THR A 1 89 ? -10.660 -16.672 -3.982 1.00 96.44 89 THR A O 1
ATOM 708 N N . ILE A 1 90 ? -8.976 -15.270 -4.446 1.00 95.94 90 ILE A N 1
ATOM 709 C CA . ILE A 1 90 ? -9.56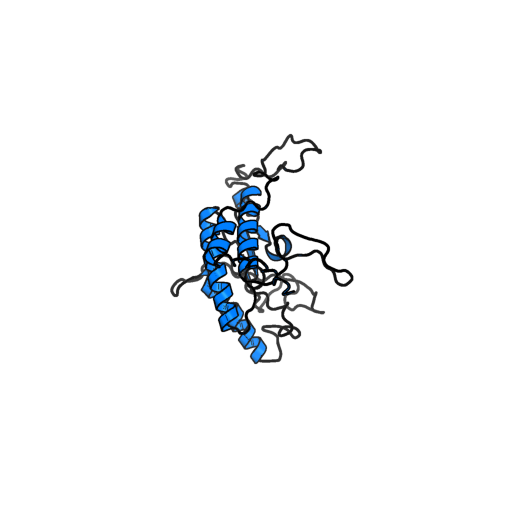9 -14.094 -3.845 1.00 95.94 90 ILE A CA 1
ATOM 710 C C . ILE A 1 90 ? -10.188 -13.222 -4.936 1.00 95.94 90 ILE A C 1
ATOM 712 O O . ILE A 1 90 ? -9.471 -12.575 -5.695 1.00 95.94 90 ILE A O 1
ATOM 716 N N . HIS A 1 91 ? -11.516 -13.124 -4.929 1.00 93.81 91 HIS A N 1
ATOM 717 C CA . HIS A 1 91 ? -12.264 -12.189 -5.770 1.00 93.81 91 HIS A CA 1
ATOM 718 C C . HIS A 1 91 ? -12.816 -11.047 -4.915 1.00 93.81 91 HIS A C 1
ATOM 720 O O . HIS A 1 91 ? -13.388 -11.273 -3.843 1.00 93.81 91 HIS A O 1
ATOM 726 N N . ARG A 1 92 ? -12.618 -9.804 -5.362 1.00 94.56 92 ARG A N 1
ATOM 727 C CA . ARG A 1 92 ? -13.066 -8.600 -4.651 1.00 94.56 92 ARG A CA 1
ATOM 728 C C . ARG A 1 92 ? -14.186 -7.918 -5.438 1.00 94.56 92 ARG A C 1
ATOM 730 O O . ARG A 1 92 ? -13.965 -7.591 -6.596 1.00 94.56 92 ARG A O 1
ATOM 737 N N . PRO A 1 93 ? -15.345 -7.616 -4.825 1.00 92.38 93 PRO A N 1
ATOM 738 C CA . PRO A 1 93 ? -16.448 -6.929 -5.509 1.00 92.38 93 PRO A CA 1
ATOM 739 C C . PRO A 1 93 ? -16.080 -5.569 -6.126 1.00 92.38 93 PRO A C 1
ATOM 741 O O . PRO A 1 93 ? -16.730 -5.114 -7.062 1.00 92.38 93 PRO A O 1
ATOM 744 N N . TRP A 1 94 ? -15.049 -4.913 -5.592 1.00 92.62 94 TRP A N 1
ATOM 745 C CA . TRP A 1 94 ? -14.566 -3.600 -6.023 1.00 92.62 94 TRP A CA 1
ATOM 746 C C . TRP A 1 94 ? -13.384 -3.652 -6.996 1.00 92.62 94 TRP A C 1
ATOM 748 O O . TRP A 1 94 ? -12.838 -2.605 -7.329 1.00 92.62 94 TRP A O 1
ATOM 758 N N . ASP A 1 95 ? -12.956 -4.829 -7.442 1.00 94.44 95 ASP A N 1
ATOM 759 C CA . ASP A 1 95 ? -11.841 -4.985 -8.373 1.00 94.44 95 ASP A CA 1
ATOM 760 C C . ASP A 1 95 ? -12.346 -5.684 -9.638 1.00 94.44 95 ASP A C 1
ATOM 762 O O . ASP A 1 95 ? -12.891 -6.780 -9.559 1.00 94.44 95 ASP A O 1
ATOM 766 N N . ASP A 1 96 ? -12.185 -5.056 -10.807 1.00 93.06 96 ASP A N 1
ATOM 767 C CA . ASP A 1 96 ? -12.531 -5.701 -12.088 1.00 93.06 96 ASP A CA 1
ATOM 768 C C . ASP A 1 96 ? -11.390 -6.544 -12.679 1.00 93.06 96 ASP A C 1
ATOM 770 O O . ASP A 1 96 ? -11.449 -6.951 -13.838 1.00 93.06 96 ASP A O 1
ATOM 774 N N . GLU A 1 97 ? -10.343 -6.780 -11.887 1.00 91.00 97 GLU A N 1
ATOM 775 C CA . GLU A 1 97 ? -9.149 -7.576 -12.182 1.00 91.00 97 GLU A CA 1
ATOM 776 C C . GLU A 1 97 ? -8.282 -7.026 -13.325 1.00 91.00 97 GLU A C 1
ATOM 778 O O . GLU A 1 97 ? -7.170 -7.504 -13.554 1.00 91.00 97 GLU A O 1
ATOM 783 N N . THR A 1 98 ? -8.705 -5.947 -13.991 1.00 93.38 98 THR A N 1
ATOM 784 C CA . THR A 1 98 ? -7.889 -5.296 -15.014 1.00 93.38 98 THR A CA 1
ATOM 785 C C . THR A 1 98 ? -6.737 -4.515 -14.386 1.00 93.38 98 THR A C 1
ATOM 787 O O . THR A 1 98 ? -6.799 -4.035 -13.245 1.00 93.38 98 THR A O 1
ATOM 790 N N . ASN A 1 99 ? -5.679 -4.327 -15.174 1.00 91.75 99 ASN A N 1
ATOM 791 C CA . ASN A 1 99 ? -4.605 -3.389 -14.865 1.00 91.75 99 ASN A CA 1
ATOM 792 C C . ASN A 1 99 ? -4.868 -2.007 -15.490 1.00 91.75 99 ASN A C 1
ATOM 794 O O . ASN A 1 99 ? -3.942 -1.339 -15.934 1.00 91.75 99 ASN A O 1
ATOM 798 N N . SER A 1 100 ? -6.136 -1.603 -15.610 1.00 95.19 100 SER A N 1
ATOM 799 C CA . SER A 1 100 ? -6.493 -0.296 -16.163 1.00 95.19 100 SER A CA 1
ATOM 800 C C . SER A 1 100 ? -6.296 0.818 -15.136 1.00 95.19 100 SER A C 1
ATOM 802 O O . SER A 1 100 ? -6.430 0.605 -13.928 1.00 95.19 100 SER A O 1
ATOM 804 N N . LEU A 1 101 ? -6.047 2.034 -15.626 1.00 95.00 101 LEU A N 1
ATOM 805 C CA . LEU A 1 101 ? -5.973 3.232 -14.790 1.00 95.00 101 LEU A CA 1
ATOM 806 C C . LEU A 1 101 ? -7.272 3.457 -14.003 1.00 95.00 101 LEU A C 1
ATOM 808 O O . LEU A 1 101 ? -7.250 3.789 -12.823 1.00 95.00 101 LEU A O 1
ATOM 812 N N . PHE A 1 102 ? -8.414 3.206 -14.643 1.00 95.50 102 PHE A N 1
ATOM 813 C CA . PHE A 1 102 ? -9.724 3.319 -14.012 1.00 95.50 102 PHE A CA 1
ATOM 814 C C . PHE A 1 102 ? -9.886 2.351 -12.831 1.00 95.50 102 PHE A C 1
ATOM 816 O O . PHE A 1 102 ? -10.327 2.752 -11.754 1.00 95.50 102 PHE A O 1
ATOM 823 N N . ASN A 1 103 ? -9.475 1.090 -12.989 1.00 95.69 103 ASN A N 1
ATOM 824 C CA . ASN A 1 103 ? -9.530 0.129 -11.892 1.00 95.69 103 ASN A CA 1
ATOM 825 C C . ASN A 1 103 ? -8.505 0.455 -10.790 1.00 95.69 103 ASN A C 1
ATOM 827 O O . ASN A 1 103 ? -8.787 0.259 -9.611 1.00 95.69 103 ASN A O 1
ATOM 831 N N . ALA A 1 104 ? -7.349 1.031 -11.137 1.00 96.94 104 ALA A N 1
ATOM 832 C CA . ALA A 1 104 ? -6.411 1.564 -10.148 1.00 96.94 104 ALA A CA 1
ATOM 833 C C . ALA A 1 104 ? -7.047 2.681 -9.295 1.00 96.94 104 ALA A C 1
ATOM 835 O O . ALA A 1 104 ? -6.980 2.624 -8.066 1.00 96.94 104 ALA A O 1
ATOM 836 N N . LYS A 1 105 ? -7.770 3.629 -9.914 1.00 96.94 105 LYS A N 1
ATOM 837 C CA . LYS A 1 105 ? -8.547 4.647 -9.180 1.00 96.94 105 LYS A CA 1
ATOM 838 C C . LYS A 1 105 ? -9.615 4.013 -8.294 1.00 96.94 105 LYS A C 1
ATOM 840 O O . LYS A 1 105 ? -9.743 4.382 -7.130 1.00 96.94 105 LYS A O 1
ATOM 845 N N . ARG A 1 106 ? -10.362 3.032 -8.813 1.00 97.25 106 ARG A N 1
ATOM 846 C CA . ARG A 1 106 ? -11.384 2.303 -8.044 1.00 97.25 106 ARG A CA 1
ATOM 847 C C . ARG A 1 106 ? -10.789 1.640 -6.798 1.00 97.25 106 ARG A C 1
ATOM 849 O O . ARG A 1 106 ? -11.335 1.816 -5.711 1.00 97.25 106 ARG A O 1
ATOM 856 N N . ARG A 1 107 ? -9.654 0.939 -6.930 1.00 97.44 107 ARG A N 1
ATOM 857 C CA . ARG A 1 107 ? -8.923 0.353 -5.790 1.00 97.44 107 ARG A CA 1
ATOM 858 C C . ARG A 1 107 ? -8.479 1.420 -4.796 1.00 97.44 107 ARG A C 1
ATOM 860 O O . ARG A 1 107 ? -8.576 1.189 -3.598 1.00 97.44 107 ARG A O 1
ATOM 867 N N . MET A 1 108 ? -8.028 2.582 -5.275 1.00 97.25 108 MET A N 1
ATOM 868 C CA . MET A 1 108 ? -7.655 3.705 -4.413 1.00 97.25 108 MET A CA 1
ATOM 869 C C . MET A 1 108 ? -8.845 4.171 -3.564 1.00 97.25 108 MET A C 1
ATOM 871 O O . MET A 1 108 ? -8.733 4.218 -2.344 1.00 97.25 108 MET A O 1
ATOM 875 N N . TYR A 1 109 ? -10.013 4.421 -4.165 1.00 97.94 109 TYR A N 1
ATOM 876 C CA . TYR A 1 109 ? -11.206 4.795 -3.396 1.00 97.94 109 TYR A CA 1
ATOM 877 C C . TYR A 1 109 ? -11.615 3.714 -2.382 1.00 97.94 109 TYR A C 1
ATOM 879 O O . TYR A 1 109 ? -11.874 4.036 -1.221 1.00 97.94 109 TYR A O 1
ATOM 887 N N . ALA A 1 110 ? -11.599 2.436 -2.780 1.00 97.94 110 ALA A N 1
ATOM 888 C CA . ALA A 1 110 ? -11.861 1.325 -1.864 1.00 97.94 110 ALA A CA 1
ATOM 889 C C . ALA A 1 110 ? -10.850 1.284 -0.705 1.00 97.94 110 ALA A C 1
ATOM 891 O O . ALA A 1 110 ? -11.231 1.049 0.441 1.00 97.94 110 ALA A O 1
ATOM 892 N N . ALA A 1 111 ? -9.574 1.565 -0.973 1.00 97.94 111 ALA A N 1
ATOM 893 C CA . ALA A 1 111 ? -8.538 1.579 0.048 1.00 97.94 111 ALA A CA 1
ATOM 894 C C . ALA A 1 111 ? -8.760 2.669 1.098 1.00 97.94 111 ALA A C 1
ATOM 896 O O . ALA A 1 111 ? -8.690 2.387 2.295 1.00 97.94 111 ALA A O 1
ATOM 897 N N . PHE A 1 112 ? -9.080 3.894 0.680 1.00 97.75 112 PHE A N 1
ATOM 898 C CA . PHE A 1 112 ? -9.327 4.991 1.618 1.00 97.75 112 PHE A CA 1
ATOM 899 C C . PHE A 1 112 ? -10.627 4.810 2.414 1.00 97.75 112 PHE A C 1
ATOM 901 O O . PHE A 1 112 ? -10.650 5.119 3.607 1.00 97.75 112 PHE A O 1
ATOM 908 N N . GLU A 1 113 ? -11.672 4.213 1.827 1.00 98.12 113 GLU A N 1
ATOM 909 C CA . GLU A 1 113 ? -12.852 3.786 2.593 1.00 98.12 113 GLU A CA 1
ATOM 910 C C . GLU A 1 113 ? -12.485 2.731 3.648 1.00 98.12 113 GLU A C 1
ATOM 912 O O . GLU A 1 113 ? -12.861 2.869 4.815 1.00 98.12 113 GLU A O 1
ATOM 917 N N . PHE A 1 114 ? -11.731 1.698 3.256 1.00 98.12 114 PHE A N 1
ATOM 918 C CA . PHE A 1 114 ? -11.301 0.622 4.149 1.00 98.12 114 PHE A CA 1
ATOM 919 C C . PHE A 1 114 ? -10.507 1.163 5.342 1.00 98.12 114 PHE A C 1
ATOM 921 O O . PHE A 1 114 ? -10.835 0.865 6.489 1.00 98.12 114 PHE A O 1
ATOM 928 N N . MET A 1 115 ? -9.493 1.993 5.085 1.00 98.12 115 MET A N 1
ATOM 929 C CA . MET A 1 115 ? -8.640 2.573 6.127 1.00 98.12 115 MET A CA 1
ATOM 930 C C . MET A 1 115 ? -9.426 3.495 7.064 1.00 98.12 115 MET A C 1
ATOM 932 O O . MET A 1 115 ? -9.272 3.413 8.284 1.00 98.12 115 MET A O 1
ATOM 936 N N . SER A 1 116 ? -10.334 4.304 6.510 1.00 97.06 116 SER A N 1
ATOM 937 C CA . SER A 1 116 ? -11.205 5.188 7.289 1.00 97.06 116 SER A CA 1
ATOM 938 C C . SER A 1 116 ? -12.146 4.404 8.214 1.00 97.06 116 SER A C 1
ATOM 940 O O . SER A 1 116 ? -12.293 4.751 9.389 1.00 97.06 116 SER A O 1
ATOM 942 N N . LYS A 1 117 ? -12.731 3.298 7.732 1.00 97.62 117 LYS A N 1
ATOM 943 C CA . LYS A 1 117 ? -13.558 2.396 8.552 1.00 97.62 117 LYS A CA 1
ATOM 944 C C . LYS A 1 117 ? -12.739 1.646 9.598 1.00 97.62 117 LYS A C 1
ATOM 946 O O . LYS A 1 117 ? -13.203 1.482 10.724 1.00 97.62 117 LYS A O 1
ATOM 951 N N . LEU A 1 118 ? -11.523 1.227 9.258 1.00 97.56 118 LEU A N 1
ATOM 952 C CA . LEU A 1 118 ? -10.618 0.558 10.190 1.00 97.56 118 LEU A CA 1
ATOM 953 C C . LEU A 1 118 ? -10.095 1.506 11.286 1.00 97.56 118 LEU A C 1
ATOM 955 O O . LEU A 1 118 ? -9.714 1.039 12.354 1.00 97.56 118 LEU A O 1
ATOM 959 N N . GLY A 1 119 ? -10.102 2.822 11.046 1.00 96.00 119 GLY A N 1
ATOM 960 C CA . GLY A 1 119 ? -9.537 3.816 11.962 1.00 96.00 119 GLY A CA 1
ATOM 961 C C . GLY A 1 119 ? -8.008 3.866 11.911 1.00 96.00 119 GLY A C 1
ATOM 962 O O . GLY A 1 119 ? -7.368 4.144 12.920 1.00 96.00 119 GLY A O 1
ATOM 963 N N . VAL A 1 120 ? -7.422 3.549 10.753 1.00 95.12 120 VAL A N 1
ATOM 964 C CA . VAL A 1 120 ? -5.973 3.554 10.538 1.00 95.12 120 VAL A CA 1
ATOM 965 C C . VAL A 1 120 ? -5.567 4.806 9.765 1.00 95.12 120 VAL A C 1
ATOM 967 O O . VAL A 1 120 ? -6.088 5.076 8.687 1.00 95.12 120 VAL A O 1
ATOM 970 N N . HIS A 1 121 ? -4.606 5.547 10.319 1.00 91.31 121 HIS A N 1
ATOM 971 C CA . HIS A 1 121 ? -4.167 6.849 9.805 1.00 91.31 121 HIS A CA 1
ATOM 972 C C . HIS A 1 121 ? -2.927 6.785 8.917 1.00 91.31 121 HIS A C 1
ATOM 974 O O . HIS A 1 121 ? -2.450 7.827 8.474 1.00 91.31 121 HIS A O 1
ATOM 980 N N . TYR A 1 122 ? -2.394 5.591 8.663 1.00 94.44 122 TYR A N 1
ATOM 981 C CA . TYR A 1 122 ? -1.221 5.413 7.826 1.00 94.44 122 TYR A CA 1
ATOM 982 C C . TYR A 1 122 ? -1.409 4.333 6.768 1.00 94.44 122 TYR A C 1
ATOM 984 O O . TYR A 1 122 ? -2.146 3.363 6.952 1.00 94.44 122 TYR A O 1
ATOM 992 N N . TRP A 1 123 ? -0.689 4.479 5.663 1.00 95.19 123 TRP A N 1
ATOM 993 C CA . TRP A 1 123 ? -0.634 3.467 4.617 1.00 95.19 123 TRP A CA 1
ATOM 994 C C . TRP A 1 123 ? 0.737 3.407 3.967 1.00 95.19 123 TRP A C 1
ATOM 996 O O . TRP A 1 123 ? 1.556 4.319 4.127 1.00 95.19 123 TRP A O 1
ATOM 1006 N N . SER A 1 124 ? 0.980 2.304 3.265 1.00 93.25 124 SER A N 1
ATOM 1007 C CA . SER A 1 124 ? 2.246 2.033 2.598 1.00 93.25 124 SER A CA 1
ATOM 1008 C C . SER A 1 124 ? 2.033 1.331 1.264 1.00 93.25 124 SER A C 1
ATOM 1010 O O . SER A 1 124 ? 1.188 0.437 1.167 1.00 93.25 124 SER A O 1
ATOM 1012 N N . PHE A 1 125 ? 2.806 1.697 0.239 1.00 93.94 125 PHE A N 1
ATOM 1013 C CA . PHE A 1 125 ? 2.622 1.171 -1.118 1.00 93.94 125 PHE A CA 1
ATOM 1014 C C . PHE A 1 125 ? 3.924 1.077 -1.931 1.00 93.94 125 PHE A C 1
ATOM 1016 O O . PHE A 1 125 ? 4.871 1.830 -1.694 1.00 93.94 125 PHE A O 1
ATOM 1023 N N . HIS A 1 126 ? 3.948 0.197 -2.937 1.00 92.75 126 HIS A N 1
ATOM 1024 C CA . HIS A 1 126 ? 4.860 0.314 -4.072 1.00 92.75 126 HIS A CA 1
ATOM 1025 C C . HIS A 1 126 ? 4.196 1.088 -5.205 1.00 92.75 126 HIS A C 1
ATOM 1027 O O . HIS A 1 126 ? 2.993 0.970 -5.443 1.00 92.75 126 HIS A O 1
ATOM 1033 N N . ASP A 1 127 ? 4.992 1.815 -5.974 1.00 91.69 127 ASP A N 1
ATOM 1034 C CA . ASP A 1 127 ? 4.556 2.514 -7.185 1.00 91.69 127 ASP A CA 1
ATOM 1035 C C . ASP A 1 127 ? 3.673 1.664 -8.128 1.00 91.69 127 ASP A C 1
ATOM 1037 O O . ASP A 1 127 ? 2.638 2.129 -8.604 1.00 91.69 127 ASP A O 1
ATOM 1041 N N . ARG A 1 128 ? 4.039 0.396 -8.355 1.00 93.12 128 ARG A N 1
ATOM 1042 C CA . ARG A 1 128 ? 3.296 -0.553 -9.211 1.00 93.12 128 ARG A CA 1
ATOM 1043 C C . ARG A 1 128 ? 2.039 -1.145 -8.572 1.00 93.12 128 ARG A C 1
ATOM 1045 O O . ARG A 1 128 ? 1.267 -1.813 -9.259 1.00 93.12 128 ARG A O 1
ATOM 1052 N N . ASP A 1 129 ? 1.815 -0.910 -7.283 1.00 92.50 129 ASP A N 1
ATOM 1053 C CA . ASP A 1 129 ? 0.583 -1.335 -6.620 1.00 92.50 129 ASP A CA 1
ATOM 1054 C C . ASP A 1 129 ? -0.558 -0.366 -6.916 1.00 92.50 129 ASP A C 1
ATOM 1056 O O . ASP A 1 129 ? -1.694 -0.792 -7.133 1.00 92.50 129 ASP A O 1
ATOM 1060 N N . ILE A 1 130 ? -0.236 0.930 -6.934 1.00 93.75 130 ILE A N 1
ATOM 1061 C CA . ILE A 1 130 ? -1.211 2.007 -7.099 1.00 93.75 130 ILE A CA 1
ATOM 1062 C C . ILE A 1 130 ? -1.381 2.445 -8.550 1.00 93.75 130 ILE A C 1
ATOM 1064 O O . ILE A 1 130 ? -2.399 3.048 -8.868 1.00 93.75 130 ILE A O 1
ATOM 1068 N N . SER A 1 131 ? -0.412 2.155 -9.424 1.00 94.06 131 SER A N 1
ATOM 1069 C CA . SER A 1 131 ? -0.411 2.620 -10.811 1.00 94.06 131 SER A CA 1
ATOM 1070 C C . SER A 1 131 ? 0.017 1.522 -11.795 1.00 94.06 131 SER A C 1
ATOM 1072 O O . SER A 1 131 ? 1.015 0.833 -11.554 1.00 94.06 131 SER A O 1
ATOM 1074 N N . PRO A 1 132 ? -0.707 1.343 -12.916 1.00 94.62 132 PRO A N 1
ATOM 1075 C CA . PRO A 1 132 ? -0.328 0.393 -13.953 1.00 94.62 132 PRO A CA 1
ATOM 1076 C C . PRO A 1 132 ? 0.812 0.915 -14.844 1.00 94.62 132 PRO A C 1
ATOM 1078 O O . PRO A 1 132 ? 0.868 2.100 -15.184 1.00 94.62 132 PRO A O 1
ATOM 1081 N N . GLU A 1 133 ? 1.684 0.010 -15.305 1.00 92.94 133 GLU A N 1
ATOM 1082 C CA . GLU A 1 133 ? 2.636 0.335 -16.378 1.00 92.94 133 GLU A CA 1
ATOM 1083 C C . GLU A 1 133 ? 1.898 0.619 -17.693 1.00 92.94 133 GLU A C 1
ATOM 1085 O O . GLU A 1 133 ? 0.970 -0.100 -18.067 1.00 92.94 133 GLU A O 1
ATOM 1090 N N . GLY A 1 134 ? 2.335 1.669 -18.389 1.00 93.50 134 GLY A N 1
ATOM 1091 C CA . GLY A 1 134 ? 1.923 1.973 -19.755 1.00 93.50 134 GLY A CA 1
ATOM 1092 C C . GLY A 1 134 ? 2.790 1.253 -20.791 1.00 93.50 134 GLY A C 1
ATOM 1093 O O . GLY A 1 134 ? 3.648 0.432 -20.460 1.00 93.50 134 GLY A O 1
ATOM 1094 N N . ALA A 1 135 ? 2.619 1.597 -22.069 1.00 93.19 135 ALA A N 1
ATOM 1095 C CA . ALA A 1 135 ? 3.405 1.015 -23.159 1.00 93.19 135 ALA A CA 1
ATOM 1096 C C . ALA A 1 135 ? 4.885 1.441 -23.134 1.00 93.19 135 ALA A C 1
ATOM 1098 O O . ALA A 1 135 ? 5.727 0.846 -23.807 1.00 93.19 135 ALA A O 1
ATOM 1099 N N . ASN A 1 136 ? 5.210 2.503 -22.398 1.00 92.12 136 ASN A N 1
ATOM 1100 C CA . ASN A 1 136 ? 6.558 3.033 -22.239 1.00 92.12 136 ASN A CA 1
ATOM 1101 C C . ASN A 1 136 ? 6.678 3.813 -20.921 1.00 92.12 136 ASN A C 1
ATOM 1103 O O . ASN A 1 136 ? 5.679 4.128 -20.277 1.00 92.12 136 ASN A O 1
ATOM 1107 N N . LEU A 1 137 ? 7.911 4.170 -20.545 1.00 89.88 137 LEU A N 1
ATOM 1108 C CA . LEU A 1 137 ? 8.194 4.885 -19.298 1.00 89.88 137 LEU A CA 1
ATOM 1109 C C . LEU A 1 137 ? 7.416 6.205 -19.179 1.00 89.88 137 LEU A C 1
ATOM 1111 O O . LEU A 1 137 ? 6.932 6.525 -18.103 1.00 89.88 137 LEU A O 1
ATOM 1115 N N . LYS A 1 138 ? 7.247 6.957 -20.274 1.00 91.81 138 LYS A N 1
ATOM 1116 C CA . LYS A 1 138 ? 6.504 8.224 -20.239 1.00 91.81 138 LYS A CA 1
ATOM 1117 C C . LYS A 1 138 ? 5.044 7.997 -19.848 1.00 91.81 138 LYS A C 1
ATOM 1119 O O . LYS A 1 138 ? 4.543 8.705 -18.984 1.00 91.81 138 LYS A O 1
ATOM 1124 N N . GLU A 1 139 ? 4.385 7.018 -20.457 1.00 94.00 139 GLU A N 1
ATOM 1125 C CA . GLU A 1 139 ? 2.995 6.674 -20.139 1.00 94.00 139 GLU A CA 1
ATOM 1126 C C . GLU A 1 139 ? 2.860 6.098 -18.721 1.00 94.00 139 GLU A C 1
ATOM 1128 O O . GLU A 1 139 ? 1.967 6.498 -17.982 1.00 94.00 139 GLU A O 1
ATOM 1133 N N . THR A 1 140 ? 3.794 5.239 -18.293 1.00 93.00 140 THR A N 1
ATOM 1134 C CA . THR A 1 140 ? 3.862 4.748 -16.904 1.00 93.00 140 THR A CA 1
ATOM 1135 C C . THR A 1 140 ? 3.925 5.898 -15.898 1.00 93.00 140 THR A C 1
ATOM 1137 O O . THR A 1 140 ? 3.236 5.868 -14.881 1.00 93.00 140 THR A O 1
ATOM 1140 N N . ASN A 1 141 ? 4.717 6.931 -16.187 1.00 91.31 141 ASN A N 1
ATOM 1141 C CA . ASN A 1 141 ? 4.859 8.082 -15.297 1.00 91.31 141 ASN A CA 1
ATOM 1142 C C . ASN A 1 141 ? 3.596 8.936 -15.280 1.00 91.31 141 ASN A C 1
ATOM 1144 O O . ASN A 1 141 ? 3.164 9.343 -14.213 1.00 91.31 141 ASN A O 1
ATOM 1148 N N . GLN A 1 142 ? 2.967 9.145 -16.439 1.00 92.44 142 GLN A N 1
ATOM 1149 C CA . GLN A 1 142 ? 1.698 9.872 -16.530 1.00 92.44 142 GLN A CA 1
ATOM 1150 C C . GLN A 1 142 ? 0.592 9.181 -15.722 1.00 92.44 142 GLN A C 1
ATOM 1152 O O . GLN A 1 142 ? -0.142 9.849 -14.998 1.00 92.44 142 GLN A O 1
ATOM 1157 N N . ASN A 1 143 ? 0.516 7.848 -15.791 1.00 94.12 143 ASN A N 1
ATOM 1158 C CA . ASN A 1 143 ? -0.412 7.070 -14.973 1.00 94.12 143 ASN A CA 1
ATOM 1159 C C . ASN A 1 143 ? -0.119 7.239 -13.475 1.00 94.12 143 ASN A C 1
ATOM 1161 O O . ASN A 1 143 ? -1.036 7.384 -12.673 1.00 94.12 143 ASN A O 1
ATOM 1165 N N . LEU A 1 144 ? 1.159 7.193 -13.080 1.00 92.06 144 LEU A N 1
ATOM 1166 C CA . LEU A 1 144 ? 1.560 7.347 -11.682 1.00 92.06 144 LEU A CA 1
ATOM 1167 C C . LEU A 1 144 ? 1.259 8.751 -11.148 1.00 92.06 144 LEU A C 1
ATOM 1169 O O . LEU A 1 144 ? 0.695 8.853 -10.064 1.00 92.06 144 LEU A O 1
ATOM 1173 N N . ASP A 1 145 ? 1.563 9.799 -11.910 1.00 90.38 145 ASP A N 1
ATOM 1174 C CA . ASP A 1 145 ? 1.268 11.190 -11.553 1.00 90.38 145 ASP A CA 1
ATOM 1175 C C . ASP A 1 145 ? -0.231 11.389 -11.274 1.00 90.38 145 ASP A C 1
ATOM 1177 O O . ASP A 1 145 ? -0.611 11.964 -10.254 1.00 90.38 145 ASP A O 1
ATOM 1181 N N . GLU A 1 146 ? -1.098 10.831 -12.124 1.00 92.00 146 GLU A N 1
ATOM 1182 C CA . GLU A 1 146 ? -2.552 10.907 -11.944 1.00 92.00 146 GLU A CA 1
ATOM 1183 C C . GLU A 1 146 ? -3.033 10.192 -10.669 1.00 92.00 146 GLU A C 1
ATOM 1185 O O . GLU A 1 146 ? -3.927 10.681 -9.972 1.00 92.00 146 GLU A O 1
ATOM 1190 N N . LEU A 1 147 ? -2.437 9.045 -10.331 1.00 92.81 147 LEU A N 1
ATOM 1191 C CA . LEU A 1 147 ? -2.806 8.279 -9.136 1.00 92.81 147 LEU A CA 1
ATOM 1192 C C . LEU A 1 147 ? -2.227 8.872 -7.853 1.00 92.81 147 LEU A C 1
ATOM 1194 O O . LEU A 1 147 ? -2.869 8.772 -6.809 1.00 92.81 147 LEU A O 1
ATOM 1198 N N . VAL A 1 148 ? -1.057 9.505 -7.920 1.00 90.81 148 VAL A N 1
ATOM 1199 C CA . VAL A 1 148 ? -0.471 10.231 -6.789 1.00 90.81 148 VAL A CA 1
ATOM 1200 C C . VAL A 1 148 ? -1.280 11.488 -6.477 1.00 90.81 148 VAL A C 1
ATOM 1202 O O . VAL A 1 148 ? -1.572 11.737 -5.309 1.00 90.81 148 VAL A O 1
ATOM 1205 N N . GLU A 1 149 ? -1.727 12.226 -7.496 1.00 90.69 149 GLU A N 1
ATOM 1206 C CA . GLU A 1 149 ? -2.643 13.358 -7.317 1.00 90.69 149 GLU A CA 1
ATOM 1207 C C . GLU A 1 149 ? -3.956 12.908 -6.651 1.00 90.69 149 GLU A C 1
ATOM 1209 O O . GLU A 1 149 ? -4.390 13.494 -5.657 1.00 90.69 149 GLU A O 1
ATOM 1214 N N . LEU A 1 150 ? -4.559 11.808 -7.122 1.00 93.00 150 LEU A N 1
ATOM 1215 C CA . LEU A 1 150 ? -5.753 11.245 -6.484 1.00 93.00 150 LEU A CA 1
ATOM 1216 C C . LEU A 1 150 ? -5.484 10.804 -5.036 1.00 93.00 150 LEU A C 1
ATOM 1218 O O . LEU A 1 150 ? -6.299 11.065 -4.149 1.00 93.00 150 LEU A O 1
ATOM 1222 N N . ALA A 1 151 ? -4.359 10.131 -4.784 1.00 92.94 151 ALA A N 1
ATOM 1223 C CA . ALA A 1 151 ? -3.986 9.697 -3.443 1.00 92.94 151 ALA A CA 1
ATOM 1224 C C . ALA A 1 151 ? -3.818 10.893 -2.497 1.00 92.94 151 ALA A C 1
ATOM 1226 O O . ALA A 1 151 ? -4.312 10.836 -1.376 1.00 92.94 151 ALA A O 1
ATOM 1227 N N . SER A 1 152 ? -3.208 11.990 -2.958 1.00 90.50 152 SER A N 1
ATOM 1228 C CA . SER A 1 152 ? -3.058 13.231 -2.188 1.00 90.50 152 SER A CA 1
ATOM 1229 C C . SER A 1 152 ? -4.415 13.805 -1.761 1.00 90.50 152 SER A C 1
ATOM 1231 O O . SER A 1 152 ? -4.641 14.056 -0.576 1.00 90.50 152 SER A O 1
ATOM 1233 N N . GLN A 1 153 ? -5.366 13.898 -2.694 1.00 91.81 153 GLN A N 1
ATOM 1234 C CA . GLN A 1 153 ? -6.724 14.380 -2.409 1.00 91.81 153 GLN A CA 1
ATOM 1235 C C . GLN A 1 153 ? -7.462 13.481 -1.404 1.00 91.81 153 GLN A C 1
ATOM 1237 O O . GLN A 1 153 ? -8.192 13.962 -0.534 1.00 91.81 153 GLN A O 1
ATOM 1242 N N . LEU A 1 154 ? -7.290 12.161 -1.509 1.00 94.62 154 LEU A N 1
ATOM 1243 C CA . LEU A 1 154 ? -7.917 11.208 -0.593 1.00 94.62 154 LEU A CA 1
ATOM 1244 C C . LEU A 1 154 ? -7.255 11.193 0.791 1.00 94.62 154 LEU A C 1
ATOM 1246 O O . LEU A 1 154 ? -7.958 11.055 1.792 1.00 94.62 154 LEU A O 1
ATOM 1250 N N . MET A 1 155 ? -5.937 11.381 0.859 1.00 93.69 155 MET A N 1
ATOM 1251 C CA . MET A 1 155 ? -5.189 11.554 2.106 1.00 93.69 155 MET A CA 1
ATOM 1252 C C . MET A 1 155 ? -5.705 12.749 2.902 1.00 93.69 155 MET A C 1
ATOM 1254 O O . MET A 1 155 ? -6.008 12.597 4.085 1.00 93.69 155 MET A O 1
ATOM 1258 N N . GLU A 1 156 ? -5.887 13.897 2.246 1.00 92.25 156 GLU A N 1
ATOM 1259 C CA . GLU A 1 156 ? -6.473 15.087 2.871 1.00 92.25 156 GLU A CA 1
ATOM 1260 C C . GLU A 1 156 ? -7.914 14.824 3.329 1.00 92.25 156 GLU A C 1
ATOM 1262 O O . GLU A 1 156 ? -8.247 15.040 4.492 1.00 92.25 156 GLU A O 1
ATOM 1267 N N . LYS A 1 157 ? -8.759 14.274 2.446 1.00 94.50 157 LYS A N 1
ATOM 1268 C CA . LYS A 1 157 ? -10.178 14.014 2.738 1.00 94.50 157 LYS A CA 1
ATOM 1269 C C . LYS A 1 157 ? -10.401 13.079 3.931 1.00 94.50 157 LYS A C 1
ATOM 1271 O O . LYS A 1 157 ? -11.379 13.250 4.655 1.00 94.50 157 LYS A O 1
ATOM 1276 N N . HIS A 1 158 ? -9.568 12.050 4.082 1.00 94.69 158 HIS A N 1
ATOM 1277 C CA . HIS A 1 158 ? -9.750 11.001 5.091 1.00 94.69 158 HIS A CA 1
ATOM 1278 C C . HIS A 1 158 ? 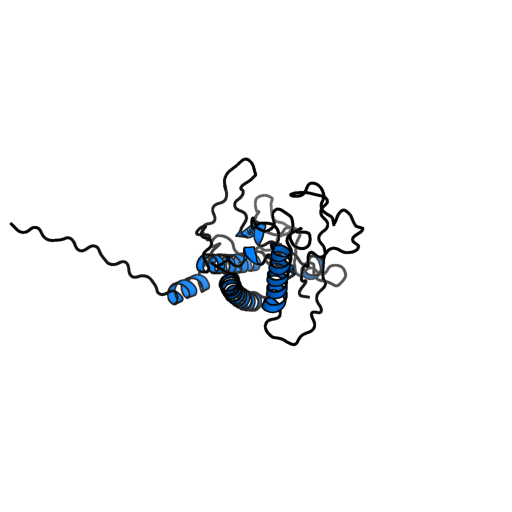-8.830 11.151 6.308 1.00 94.69 158 HIS A C 1
ATOM 1280 O O . HIS A 1 158 ? -8.874 10.291 7.187 1.00 94.69 158 HIS A O 1
ATOM 1286 N N . GLU A 1 159 ? -8.012 12.207 6.362 1.00 94.38 159 GLU A N 1
ATOM 1287 C CA . GLU A 1 159 ? -7.007 12.424 7.412 1.00 94.38 159 GLU A CA 1
ATOM 1288 C C . GLU A 1 159 ? -6.043 11.229 7.549 1.00 94.38 159 GLU A C 1
ATOM 1290 O O . GLU A 1 159 ? -5.724 10.752 8.645 1.00 94.38 159 GLU A O 1
ATOM 1295 N N . ILE A 1 160 ? -5.594 10.719 6.399 1.00 93.75 160 ILE A N 1
ATOM 1296 C CA . ILE A 1 160 ? -4.670 9.587 6.288 1.00 93.75 160 ILE A CA 1
ATOM 1297 C C . ILE A 1 160 ? -3.338 10.094 5.750 1.00 93.75 160 ILE A C 1
ATOM 1299 O O . ILE A 1 160 ? -3.279 10.839 4.776 1.00 93.75 160 ILE A O 1
ATOM 1303 N N . LYS A 1 161 ? -2.247 9.655 6.368 1.00 90.88 161 LYS A N 1
ATOM 1304 C CA . LYS A 1 161 ? 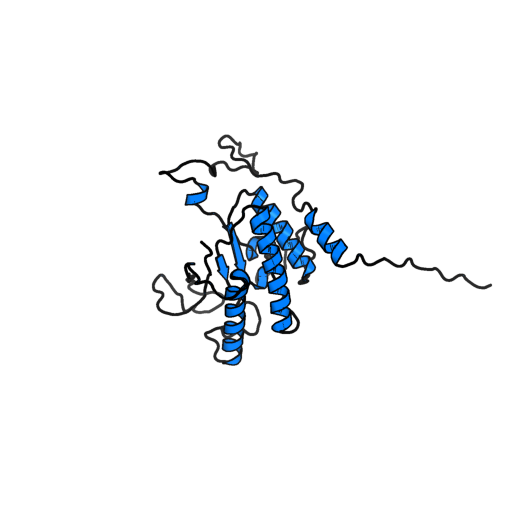-0.881 10.031 6.017 1.00 90.88 161 LYS A CA 1
ATOM 1305 C C . LYS A 1 161 ? -0.169 8.875 5.334 1.00 90.88 161 LYS A C 1
ATOM 1307 O O . LYS A 1 161 ? -0.381 7.711 5.660 1.00 90.88 161 LYS A O 1
ATOM 1312 N N . LEU A 1 162 ? 0.718 9.184 4.402 1.00 90.19 162 LEU A N 1
ATOM 1313 C CA . LEU A 1 162 ? 1.636 8.187 3.875 1.00 90.19 162 LEU A CA 1
ATOM 1314 C C . LEU A 1 162 ? 2.670 7.883 4.961 1.00 90.19 162 LEU A C 1
ATOM 1316 O O . LEU A 1 162 ? 3.335 8.803 5.417 1.00 90.19 162 LEU A O 1
ATOM 1320 N N . LEU A 1 163 ? 2.797 6.627 5.402 1.00 88.31 163 LEU A N 1
ATOM 1321 C CA . LEU A 1 163 ? 3.893 6.269 6.307 1.00 88.31 163 LEU A CA 1
ATOM 1322 C C . LEU A 1 163 ? 5.167 6.083 5.512 1.00 88.31 163 LEU A C 1
ATOM 1324 O O . LEU A 1 163 ? 6.189 6.650 5.871 1.00 88.31 163 LEU A O 1
ATOM 1328 N N . TRP A 1 164 ? 5.089 5.282 4.450 1.00 86.56 164 TRP A N 1
ATOM 1329 C CA . TRP A 1 164 ? 6.174 5.159 3.498 1.00 86.56 164 TRP A CA 1
ATOM 1330 C C . TRP A 1 164 ? 5.720 4.620 2.154 1.00 86.56 164 TRP A C 1
ATOM 1332 O O . TRP A 1 164 ? 4.734 3.895 2.056 1.00 86.56 164 TRP A O 1
ATOM 1342 N N . ASN A 1 165 ? 6.500 4.898 1.124 1.00 88.38 165 ASN A N 1
ATOM 1343 C CA . ASN A 1 165 ? 6.373 4.283 -0.190 1.00 88.38 165 ASN A CA 1
ATOM 1344 C C . ASN A 1 165 ? 7.717 3.713 -0.650 1.00 88.38 165 ASN A C 1
ATOM 1346 O O . ASN A 1 165 ? 8.776 4.042 -0.111 1.00 88.38 165 ASN A O 1
ATOM 1350 N N . THR A 1 166 ? 7.669 2.862 -1.669 1.00 89.12 166 THR A N 1
ATOM 1351 C CA . THR A 1 166 ? 8.869 2.314 -2.306 1.00 89.12 166 THR A CA 1
ATOM 1352 C C . THR A 1 166 ? 8.610 1.973 -3.782 1.00 89.12 166 THR A C 1
ATOM 1354 O O . THR A 1 166 ? 7.522 2.210 -4.313 1.00 89.12 166 THR A O 1
ATOM 1357 N N . CYS A 1 167 ? 9.618 1.448 -4.474 1.00 90.94 167 CYS A N 1
ATOM 1358 C CA . CYS A 1 167 ? 9.517 1.018 -5.865 1.00 90.94 167 CYS A CA 1
ATOM 1359 C C . CYS A 1 167 ? 9.515 -0.502 -5.965 1.00 90.94 167 CYS A C 1
ATOM 1361 O O . CYS A 1 167 ? 10.400 -1.177 -5.440 1.00 90.94 167 CYS A O 1
ATOM 1363 N N . ASN A 1 168 ? 8.576 -1.049 -6.732 1.00 93.75 168 ASN A N 1
ATOM 1364 C CA . ASN A 1 168 ? 8.608 -2.456 -7.099 1.00 93.75 168 ASN A CA 1
ATOM 1365 C C . ASN A 1 168 ? 9.655 -2.668 -8.205 1.00 93.75 168 ASN A C 1
ATOM 1367 O O . ASN A 1 168 ? 9.365 -2.574 -9.401 1.00 93.75 168 ASN A O 1
ATOM 1371 N N . LEU A 1 169 ? 10.891 -2.932 -7.781 1.00 95.31 169 LEU A N 1
ATOM 1372 C CA . LEU A 1 169 ? 12.051 -3.198 -8.639 1.00 95.31 169 LEU A CA 1
ATOM 1373 C C . LEU A 1 169 ? 12.376 -4.698 -8.727 1.00 95.31 169 LEU A C 1
ATOM 1375 O O . LEU A 1 169 ? 13.535 -5.083 -8.865 1.00 95.31 169 LEU A O 1
ATOM 1379 N N . PHE A 1 170 ? 11.361 -5.553 -8.601 1.00 95.44 170 PHE A N 1
ATOM 1380 C CA . PHE A 1 170 ? 11.550 -7.005 -8.526 1.00 95.44 170 PHE A CA 1
ATOM 1381 C C . PHE A 1 170 ? 10.526 -7.815 -9.327 1.00 95.44 170 PHE A C 1
ATOM 1383 O O . PHE A 1 170 ? 10.838 -8.927 -9.736 1.00 95.44 170 PHE A O 1
ATOM 1390 N N . SER A 1 171 ? 9.324 -7.287 -9.587 1.00 94.00 171 SER A N 1
ATOM 1391 C CA . SER A 1 171 ? 8.259 -8.079 -10.229 1.00 94.00 171 SER A CA 1
ATOM 1392 C C . SER A 1 171 ? 8.383 -8.153 -11.752 1.00 94.00 171 SER A C 1
ATOM 1394 O O . SER A 1 171 ? 8.126 -9.198 -12.344 1.00 94.00 171 SER A O 1
ATOM 1396 N N . HIS A 1 172 ? 8.756 -7.051 -12.412 1.00 95.75 172 HIS A N 1
ATOM 1397 C CA . HIS A 1 172 ? 8.846 -7.028 -13.873 1.00 95.75 172 HIS A CA 1
ATOM 1398 C C . HIS A 1 172 ? 10.024 -7.903 -14.359 1.00 95.75 172 HIS A C 1
ATOM 1400 O O . HIS A 1 172 ? 11.119 -7.773 -13.807 1.00 95.75 172 HIS A O 1
ATOM 1406 N N . PRO A 1 173 ? 9.879 -8.703 -15.441 1.00 97.19 173 PRO A N 1
ATOM 1407 C CA . PRO A 1 173 ? 10.935 -9.597 -15.945 1.00 97.19 173 PRO A CA 1
ATOM 1408 C C . PRO A 1 173 ? 12.302 -8.937 -16.181 1.00 97.19 173 PRO A C 1
ATOM 1410 O O . PRO A 1 173 ? 13.339 -9.571 -16.023 1.00 97.19 173 PRO A O 1
ATOM 1413 N N . ARG A 1 174 ? 12.317 -7.636 -16.501 1.00 96.19 174 ARG A N 1
ATOM 1414 C CA . ARG A 1 174 ? 13.547 -6.821 -16.620 1.00 96.19 174 ARG A CA 1
ATOM 1415 C C . ARG A 1 174 ? 14.462 -6.909 -15.387 1.00 96.19 174 ARG A C 1
ATOM 1417 O O . ARG A 1 174 ? 15.672 -6.796 -15.529 1.00 96.19 174 ARG A O 1
ATOM 1424 N N . TYR A 1 175 ? 13.894 -7.134 -14.201 1.00 96.69 175 TYR A N 1
ATOM 1425 C CA . TYR A 1 175 ? 14.619 -7.222 -12.933 1.00 96.69 175 TYR A CA 1
ATOM 1426 C C . TYR A 1 175 ? 15.013 -8.650 -12.539 1.00 96.69 175 TYR A C 1
ATOM 1428 O O . TYR A 1 175 ? 15.512 -8.852 -11.435 1.00 96.69 175 TYR A O 1
ATOM 1436 N N . MET A 1 176 ? 14.846 -9.648 -13.418 1.00 97.19 176 MET A N 1
ATOM 1437 C CA . MET A 1 176 ? 15.164 -11.050 -13.097 1.00 97.19 176 MET A CA 1
ATOM 1438 C C . MET A 1 176 ? 16.620 -11.272 -12.647 1.00 97.19 176 MET A C 1
ATOM 1440 O O . MET A 1 176 ? 16.889 -12.199 -11.890 1.00 97.19 176 MET A O 1
ATOM 1444 N N . ASN A 1 177 ? 17.545 -10.400 -13.071 1.00 96.25 177 ASN A N 1
ATOM 1445 C CA . ASN A 1 177 ? 18.961 -10.426 -12.685 1.00 96.25 177 ASN A CA 1
ATOM 1446 C C . ASN A 1 177 ? 19.330 -9.319 -11.675 1.00 96.25 177 ASN A C 1
ATOM 1448 O O . ASN A 1 177 ? 20.500 -8.975 -11.542 1.00 96.25 177 ASN A O 1
ATOM 1452 N N . GLY A 1 178 ? 18.345 -8.742 -10.981 1.00 92.81 178 GLY A N 1
ATOM 1453 C CA . GLY A 1 178 ? 18.518 -7.623 -10.051 1.00 92.81 178 GLY A CA 1
ATOM 1454 C C . GLY A 1 178 ? 18.138 -6.268 -10.654 1.00 92.81 178 GLY A C 1
ATOM 1455 O O . GLY A 1 178 ? 17.864 -6.153 -11.846 1.00 92.81 178 GLY A O 1
ATOM 1456 N N . ALA A 1 179 ? 18.100 -5.230 -9.818 1.00 95.75 179 ALA A N 1
ATOM 1457 C CA . ALA A 1 179 ? 17.810 -3.852 -10.223 1.00 95.75 179 ALA A CA 1
ATOM 1458 C C . ALA A 1 179 ? 19.093 -3.012 -10.238 1.00 95.75 179 ALA A C 1
ATOM 1460 O O . ALA A 1 179 ? 19.795 -2.971 -11.244 1.00 95.75 179 ALA A O 1
ATOM 1461 N N . PHE A 1 180 ? 19.471 -2.423 -9.102 1.00 94.94 180 PHE A N 1
ATOM 1462 C CA . PHE A 1 180 ? 20.757 -1.725 -8.961 1.00 94.94 180 PHE A CA 1
ATOM 1463 C C . PHE A 1 180 ? 21.970 -2.665 -8.938 1.00 94.94 180 PHE A C 1
ATOM 1465 O O . PHE A 1 180 ? 23.104 -2.219 -9.064 1.00 94.94 180 PHE A O 1
ATOM 1472 N N . THR A 1 181 ? 21.732 -3.967 -8.803 1.00 94.31 181 THR A N 1
ATOM 1473 C CA . THR A 1 181 ? 22.746 -5.027 -8.859 1.00 94.31 181 THR A CA 1
ATOM 1474 C C . THR A 1 181 ? 22.730 -5.778 -10.190 1.00 94.31 181 THR A C 1
ATOM 1476 O O . THR A 1 181 ? 23.393 -6.805 -10.324 1.00 94.31 181 THR A O 1
ATOM 1479 N N . ASN A 1 182 ? 21.963 -5.293 -11.174 1.00 96.62 182 ASN A N 1
ATOM 1480 C CA . ASN A 1 182 ? 21.885 -5.932 -12.478 1.00 96.62 182 ASN A CA 1
ATOM 1481 C C . ASN A 1 182 ? 23.218 -5.790 -13.234 1.00 96.62 182 ASN A C 1
ATOM 1483 O O . ASN A 1 182 ? 23.786 -4.696 -13.250 1.00 96.62 182 ASN A O 1
ATOM 1487 N N . PRO A 1 183 ? 23.710 -6.849 -13.903 1.00 96.56 183 PRO A N 1
ATOM 1488 C CA . PRO A 1 183 ? 24.892 -6.751 -14.757 1.00 96.56 183 PRO A CA 1
ATOM 1489 C C . PRO A 1 183 ? 24.670 -5.910 -16.031 1.00 96.56 183 PRO A C 1
ATOM 1491 O O . PRO A 1 183 ? 25.646 -5.507 -16.659 1.00 96.56 183 PRO A O 1
ATOM 1494 N N . ASP A 1 184 ? 23.420 -5.638 -16.425 1.00 97.69 184 ASP A N 1
ATOM 1495 C CA . ASP A 1 184 ? 23.079 -4.751 -17.541 1.00 97.69 184 ASP A CA 1
ATOM 1496 C C . ASP A 1 184 ? 22.842 -3.306 -17.062 1.00 97.69 184 ASP A C 1
ATOM 1498 O O . ASP A 1 184 ? 21.899 -3.008 -16.319 1.00 97.69 184 ASP A O 1
ATOM 1502 N N . ALA A 1 185 ? 23.671 -2.383 -17.557 1.00 97.31 185 ALA A N 1
ATOM 1503 C CA . ALA A 1 185 ? 23.590 -0.958 -17.244 1.00 97.31 185 ALA A CA 1
ATOM 1504 C C . ALA A 1 185 ? 22.249 -0.314 -17.650 1.00 97.31 185 ALA A C 1
ATOM 1506 O O . ALA A 1 185 ? 21.823 0.657 -17.021 1.00 97.31 185 ALA A O 1
ATOM 1507 N N . HIS A 1 186 ? 21.544 -0.847 -18.655 1.00 97.38 186 HIS A N 1
ATOM 1508 C CA . HIS A 1 186 ? 20.228 -0.331 -19.044 1.00 97.38 186 HIS A CA 1
ATOM 1509 C C . HIS A 1 186 ? 19.169 -0.624 -17.978 1.00 97.38 186 HIS A C 1
ATOM 1511 O O . HIS A 1 186 ? 18.305 0.217 -17.721 1.00 97.38 186 HIS A O 1
ATOM 1517 N N . VAL A 1 187 ? 19.246 -1.785 -17.318 1.00 96.62 187 VAL A N 1
ATOM 1518 C CA . VAL A 1 187 ? 18.329 -2.129 -16.221 1.00 96.62 187 VAL A CA 1
ATOM 1519 C C . VAL A 1 187 ? 18.617 -1.266 -14.998 1.00 96.62 187 VAL A C 1
ATOM 1521 O O . VAL A 1 187 ? 17.676 -0.761 -14.384 1.00 96.62 187 VAL A O 1
ATOM 1524 N N . PHE A 1 188 ? 19.896 -1.025 -14.696 1.00 94.94 188 PHE A N 1
ATOM 1525 C CA . PHE A 1 188 ? 20.297 -0.075 -13.657 1.00 94.94 188 PHE A CA 1
ATOM 1526 C C . PHE A 1 188 ? 19.707 1.317 -13.924 1.00 94.94 188 PHE A C 1
ATOM 1528 O O . PHE A 1 188 ? 19.070 1.904 -13.049 1.00 94.94 188 PHE A O 1
ATOM 1535 N N . ALA A 1 189 ? 19.868 1.834 -15.147 1.00 95.44 189 ALA A N 1
ATOM 1536 C CA . ALA A 1 189 ? 19.345 3.142 -15.535 1.00 95.44 189 ALA A CA 1
ATOM 1537 C C . ALA A 1 189 ? 17.811 3.209 -15.430 1.00 95.44 189 ALA A C 1
ATOM 1539 O O . ALA A 1 189 ? 17.268 4.204 -14.951 1.00 95.44 189 ALA A O 1
ATOM 1540 N N . TYR A 1 190 ? 17.106 2.139 -15.812 1.00 94.50 190 TYR A N 1
ATOM 1541 C CA . TYR A 1 190 ? 15.653 2.066 -15.661 1.00 94.50 190 TYR A CA 1
ATOM 1542 C C . TYR A 1 190 ? 15.232 2.054 -14.182 1.00 94.50 190 TYR A C 1
ATOM 1544 O O . TYR A 1 190 ? 14.299 2.759 -13.801 1.00 94.50 190 TYR A O 1
ATOM 1552 N N . ALA A 1 191 ? 15.916 1.278 -13.334 1.00 93.38 191 ALA A N 1
ATOM 1553 C CA . ALA A 1 191 ? 15.663 1.247 -11.892 1.00 93.38 191 ALA A CA 1
ATOM 1554 C C . ALA A 1 191 ? 15.878 2.625 -11.249 1.00 93.38 191 ALA A C 1
ATOM 1556 O O . ALA A 1 191 ? 15.039 3.074 -10.468 1.00 93.38 191 ALA A O 1
ATOM 1557 N N . ALA A 1 192 ? 16.951 3.321 -11.636 1.00 91.00 192 ALA A N 1
ATOM 1558 C CA . ALA A 1 192 ? 17.228 4.686 -11.201 1.00 91.00 192 ALA A CA 1
ATOM 1559 C C . ALA A 1 192 ? 16.116 5.657 -11.621 1.00 91.00 192 ALA A C 1
ATOM 1561 O O . ALA A 1 192 ? 15.669 6.460 -10.806 1.00 91.00 192 ALA A O 1
ATOM 1562 N N . ALA A 1 193 ? 15.632 5.556 -12.864 1.00 90.50 193 ALA A N 1
ATOM 1563 C CA . ALA A 1 193 ? 14.531 6.384 -13.343 1.00 90.50 193 ALA A CA 1
ATOM 1564 C C . ALA A 1 193 ? 13.256 6.148 -12.520 1.00 90.50 193 ALA A C 1
ATOM 1566 O O . ALA A 1 193 ? 12.686 7.109 -12.011 1.00 90.50 193 ALA A O 1
ATOM 1567 N N . GLN A 1 194 ? 12.848 4.887 -12.333 1.00 89.62 194 GLN A N 1
ATOM 1568 C CA . GLN A 1 194 ? 11.660 4.525 -11.549 1.00 89.62 194 GLN A CA 1
ATOM 1569 C C . GLN A 1 194 ? 11.748 5.028 -10.099 1.00 89.62 194 GLN A C 1
ATOM 1571 O O . GLN A 1 194 ? 10.781 5.596 -9.592 1.00 89.62 194 GLN A O 1
ATOM 1576 N N . LEU A 1 195 ? 12.915 4.883 -9.463 1.00 86.88 195 LEU A N 1
ATOM 1577 C CA . LEU A 1 195 ? 13.162 5.393 -8.115 1.00 86.88 195 LEU A CA 1
ATOM 1578 C C . LEU A 1 195 ? 13.068 6.921 -8.041 1.00 86.88 195 LEU A C 1
ATOM 1580 O O . LEU A 1 195 ? 12.471 7.466 -7.118 1.00 86.88 195 LEU A O 1
ATOM 1584 N N . LEU A 1 196 ? 13.637 7.623 -9.018 1.00 80.94 196 LEU A N 1
ATOM 1585 C CA . LEU A 1 196 ? 13.600 9.080 -9.045 1.00 80.94 196 LEU A CA 1
ATOM 1586 C C . LEU A 1 196 ? 12.164 9.608 -9.163 1.00 80.94 196 LEU A C 1
ATOM 1588 O O . LEU A 1 196 ? 11.815 10.592 -8.521 1.00 80.94 196 LEU A O 1
ATOM 1592 N N . ILE A 1 197 ? 11.324 8.941 -9.953 1.00 76.75 197 ILE A N 1
ATOM 1593 C CA . ILE A 1 197 ? 9.934 9.358 -10.149 1.00 76.75 197 ILE A CA 1
ATOM 1594 C C . ILE A 1 197 ? 9.135 9.213 -8.858 1.00 76.75 197 ILE A C 1
ATOM 1596 O O . ILE A 1 197 ? 8.428 10.144 -8.508 1.00 76.75 197 ILE A O 1
ATOM 1600 N N . ILE A 1 198 ? 9.264 8.111 -8.109 1.00 73.56 198 ILE A N 1
ATOM 1601 C CA . ILE A 1 198 ? 8.483 7.964 -6.869 1.00 73.56 198 ILE A CA 1
ATOM 1602 C C . ILE A 1 198 ? 8.873 9.006 -5.811 1.00 73.56 198 ILE A C 1
ATOM 1604 O O . ILE A 1 198 ? 8.008 9.488 -5.083 1.00 73.56 198 ILE A O 1
ATOM 1608 N N . LEU A 1 199 ? 10.162 9.366 -5.752 1.00 69.69 199 LEU A N 1
ATOM 1609 C CA . LEU A 1 199 ? 10.665 10.426 -4.879 1.00 69.69 199 LEU A CA 1
ATOM 1610 C C . LEU A 1 199 ? 10.051 11.773 -5.277 1.00 69.69 199 LEU A C 1
ATOM 1612 O O . LEU A 1 199 ? 9.488 12.473 -4.444 1.00 69.69 199 LEU A O 1
ATOM 1616 N N . ILE A 1 200 ? 10.078 12.097 -6.573 1.00 63.19 200 ILE A N 1
ATOM 1617 C CA . ILE A 1 200 ? 9.597 13.386 -7.084 1.00 63.19 200 ILE A CA 1
ATOM 1618 C C . ILE A 1 200 ? 8.065 13.496 -7.073 1.00 63.19 200 ILE A C 1
ATOM 1620 O O . ILE A 1 200 ? 7.545 14.576 -6.794 1.00 63.19 200 ILE A O 1
ATOM 1624 N N . SER A 1 201 ? 7.332 12.424 -7.389 1.00 61.50 201 SER A N 1
ATOM 1625 C CA . SER A 1 201 ? 5.869 12.463 -7.513 1.00 61.50 201 SER A CA 1
ATOM 1626 C C . SER A 1 201 ? 5.201 12.687 -6.157 1.00 61.50 201 SER A C 1
ATOM 1628 O O . SER A 1 201 ? 4.210 13.398 -6.094 1.00 61.50 201 SER A O 1
ATOM 1630 N N . LEU A 1 202 ? 5.740 12.172 -5.050 1.00 57.44 202 LEU A N 1
ATOM 1631 C CA . LEU A 1 202 ? 5.191 12.482 -3.720 1.00 57.44 202 LEU A CA 1
ATOM 1632 C C . LEU A 1 202 ? 5.639 13.844 -3.185 1.00 57.44 202 LEU A C 1
ATOM 1634 O O . LEU A 1 202 ? 4.924 14.462 -2.402 1.00 57.44 202 LEU A O 1
ATOM 1638 N N . GLU A 1 203 ? 6.780 14.339 -3.658 1.00 59.22 203 GLU A N 1
ATOM 1639 C CA . GLU A 1 203 ? 7.303 15.672 -3.346 1.00 59.22 203 GLU A CA 1
ATOM 1640 C C . GLU A 1 203 ? 6.760 16.770 -4.276 1.00 59.22 203 GLU A C 1
ATOM 1642 O O . GLU A 1 203 ? 7.281 17.886 -4.248 1.00 59.22 203 GLU A O 1
ATOM 1647 N N . TYR A 1 204 ? 5.753 16.453 -5.109 1.00 45.25 204 TYR A N 1
ATOM 1648 C CA . TYR A 1 204 ? 5.158 17.271 -6.175 1.00 45.25 204 TYR A CA 1
ATOM 1649 C C . TYR A 1 204 ? 5.626 18.738 -6.157 1.00 45.25 204 TYR A C 1
ATOM 1651 O O . TYR A 1 204 ? 5.034 19.593 -5.497 1.00 45.25 204 TYR A O 1
ATOM 1659 N N . LYS A 1 205 ? 6.651 19.010 -6.982 1.00 43.84 205 LYS A N 1
ATOM 1660 C CA . LYS A 1 205 ? 7.261 20.318 -7.314 1.00 43.84 205 LYS A CA 1
ATOM 1661 C C . LYS A 1 205 ? 8.530 20.654 -6.523 1.00 43.84 205 LYS A C 1
ATOM 1663 O O . LYS A 1 205 ? 8.506 21.375 -5.535 1.00 43.84 205 LYS A O 1
ATOM 1668 N N . THR A 1 206 ? 9.669 20.265 -7.101 1.00 44.38 206 THR A N 1
ATOM 1669 C CA . THR A 1 206 ? 10.900 21.079 -7.198 1.00 44.38 206 THR A CA 1
ATOM 1670 C C . THR A 1 206 ? 11.032 22.200 -6.153 1.00 44.38 206 THR A C 1
ATOM 1672 O O . THR A 1 206 ? 10.666 23.336 -6.473 1.00 44.38 206 THR A O 1
ATOM 1675 N N . 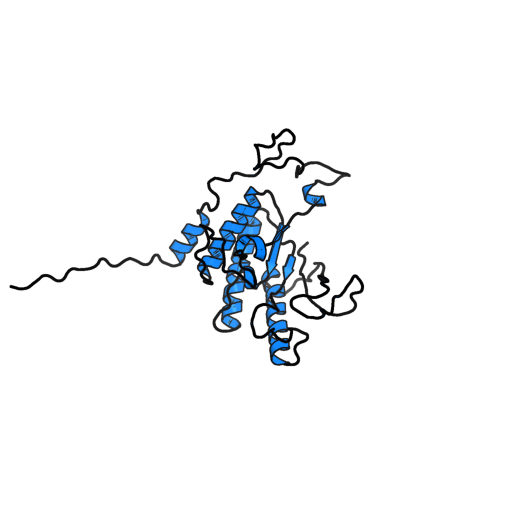LYS A 1 207 ? 11.558 21.896 -4.949 1.00 42.44 207 LYS A N 1
ATOM 1676 C CA . LYS A 1 207 ? 12.371 22.811 -4.096 1.00 42.44 207 LYS A CA 1
ATOM 1677 C C . LYS A 1 207 ? 12.684 22.336 -2.666 1.00 42.44 207 LYS A C 1
ATOM 1679 O O . LYS A 1 207 ? 13.295 23.103 -1.926 1.00 42.44 207 LYS A O 1
ATOM 1684 N N . ILE A 1 208 ? 12.289 21.144 -2.239 1.00 41.91 208 ILE A N 1
ATOM 1685 C CA . ILE A 1 208 ? 12.042 20.911 -0.811 1.00 41.91 208 ILE A CA 1
ATOM 1686 C C . ILE A 1 208 ? 12.906 19.744 -0.336 1.00 41.91 208 ILE A C 1
ATOM 1688 O O . ILE A 1 208 ? 12.837 18.662 -0.900 1.00 41.91 208 ILE A O 1
ATOM 1692 N N . GLY A 1 209 ? 13.787 19.992 0.634 1.00 49.09 209 GLY A N 1
ATOM 1693 C CA . GLY A 1 209 ? 14.641 18.962 1.214 1.00 49.09 209 GLY A CA 1
ATOM 1694 C C . GLY A 1 209 ? 13.795 17.853 1.826 1.00 49.09 209 GLY A C 1
ATOM 1695 O O . GLY A 1 209 ? 13.023 18.109 2.742 1.00 49.09 209 GLY A O 1
ATOM 1696 N N . TYR A 1 210 ? 13.941 16.637 1.310 1.00 57.25 210 TYR A N 1
ATOM 1697 C CA . TYR A 1 210 ? 13.395 15.439 1.927 1.00 57.25 210 TYR A CA 1
ATOM 1698 C C . TYR A 1 210 ? 13.917 15.313 3.367 1.00 57.25 210 TYR A C 1
ATOM 1700 O O . TYR A 1 210 ? 15.111 15.098 3.582 1.00 57.25 210 TYR A O 1
ATOM 1708 N N . GLU A 1 211 ? 13.030 15.460 4.350 1.00 65.38 211 GLU A N 1
ATOM 1709 C CA . GLU A 1 211 ? 13.344 15.275 5.779 1.00 65.38 211 GLU A CA 1
ATOM 1710 C C . GLU A 1 211 ? 12.984 13.872 6.284 1.00 65.38 211 GLU A C 1
ATOM 1712 O O . GLU A 1 211 ? 13.180 13.544 7.456 1.00 65.38 211 GLU A O 1
ATOM 1717 N N . GLY A 1 212 ? 12.438 13.031 5.407 1.00 70.00 212 GLY A N 1
ATOM 1718 C CA . GLY A 1 212 ? 12.030 11.689 5.765 1.00 70.00 212 GLY A CA 1
ATOM 1719 C C . GLY A 1 212 ? 13.206 10.760 6.060 1.00 70.00 212 GLY A C 1
ATOM 1720 O O . GLY A 1 212 ? 14.338 10.946 5.611 1.00 70.00 212 GLY A O 1
ATOM 1721 N N . GLN A 1 213 ? 12.939 9.691 6.804 1.00 78.00 213 GLN A N 1
ATOM 1722 C CA . GLN A 1 213 ? 13.941 8.656 7.045 1.00 78.00 213 GLN A CA 1
ATOM 1723 C C . GLN A 1 213 ? 14.029 7.728 5.830 1.00 78.00 213 GLN A C 1
ATOM 1725 O O . GLN A 1 213 ? 13.014 7.221 5.359 1.00 78.00 213 GLN A O 1
ATOM 1730 N N . LEU A 1 214 ? 15.243 7.460 5.350 1.00 80.94 214 LEU A N 1
ATOM 1731 C CA . LEU A 1 214 ? 15.485 6.351 4.429 1.00 80.94 214 LEU A CA 1
ATOM 1732 C C . LEU A 1 214 ? 15.613 5.060 5.234 1.00 80.94 214 LEU A C 1
ATOM 1734 O O . LEU A 1 214 ? 16.416 4.999 6.170 1.00 80.94 214 LEU A O 1
ATOM 1738 N N . LEU A 1 215 ? 14.832 4.041 4.885 1.00 80.25 215 LEU A N 1
ATOM 1739 C CA . LEU A 1 215 ? 14.938 2.716 5.501 1.00 80.25 215 LEU A CA 1
ATOM 1740 C C . LEU A 1 215 ? 15.505 1.711 4.510 1.00 80.25 215 LEU A C 1
ATOM 1742 O O . LEU A 1 215 ? 15.396 1.905 3.305 1.00 80.25 215 LEU A O 1
ATOM 1746 N N . ILE A 1 216 ? 16.069 0.633 5.047 1.00 84.25 216 ILE A N 1
ATOM 1747 C CA . ILE A 1 216 ? 16.414 -0.587 4.320 1.00 84.25 216 ILE A CA 1
ATOM 1748 C C . ILE A 1 216 ? 15.675 -1.722 5.029 1.00 84.25 216 ILE A C 1
ATOM 1750 O O . ILE A 1 216 ? 15.677 -1.775 6.262 1.00 84.25 216 ILE A O 1
ATOM 1754 N N . GLU A 1 217 ? 15.037 -2.609 4.267 1.00 85.94 217 GLU A N 1
ATOM 1755 C CA . GLU A 1 217 ? 14.305 -3.765 4.793 1.00 85.94 217 GLU A CA 1
ATOM 1756 C C . GLU A 1 217 ? 15.156 -5.035 4.626 1.00 85.94 217 GLU A C 1
ATOM 1758 O O . GLU A 1 217 ? 15.184 -5.621 3.541 1.00 85.94 217 GLU A O 1
ATOM 1763 N N . PRO A 1 218 ? 15.891 -5.470 5.669 1.00 87.25 218 PRO A N 1
ATOM 1764 C CA . PRO A 1 218 ? 16.699 -6.672 5.569 1.00 87.25 218 PRO A CA 1
ATOM 1765 C C . PRO A 1 218 ? 15.837 -7.921 5.404 1.00 87.25 218 PRO A C 1
ATOM 1767 O O . PRO A 1 218 ? 14.928 -8.195 6.190 1.00 87.25 218 PRO A O 1
ATOM 1770 N N . LYS A 1 219 ? 16.212 -8.746 4.429 1.00 88.62 219 LYS A N 1
ATOM 1771 C CA . LYS A 1 219 ? 15.674 -10.089 4.216 1.00 88.62 219 LYS A CA 1
ATOM 1772 C C . LYS A 1 219 ? 16.824 -10.995 3.806 1.00 88.62 219 LYS A C 1
ATOM 1774 O O . LYS A 1 219 ? 17.685 -10.615 3.026 1.00 88.62 219 LYS A O 1
ATOM 1779 N N . ALA A 1 220 ? 16.856 -12.209 4.346 1.00 87.94 220 ALA A N 1
ATOM 1780 C CA . ALA A 1 220 ? 17.992 -13.100 4.142 1.00 87.94 220 ALA A CA 1
ATOM 1781 C C . ALA A 1 220 ? 18.104 -13.663 2.711 1.00 87.94 220 ALA A C 1
ATOM 1783 O O . ALA A 1 220 ? 19.200 -13.936 2.214 1.00 87.94 220 ALA A O 1
ATOM 1784 N N . LYS A 1 221 ? 16.950 -13.943 2.104 1.00 91.56 221 LYS A N 1
ATOM 1785 C CA . LYS A 1 221 ? 16.762 -14.669 0.843 1.00 91.56 221 LYS A CA 1
ATOM 1786 C C . LYS A 1 221 ? 15.293 -14.574 0.425 1.00 91.56 221 LYS A C 1
ATOM 1788 O O . LYS A 1 221 ? 14.482 -14.071 1.197 1.00 91.56 221 LYS A O 1
ATOM 1793 N N . GLU A 1 222 ? 14.977 -15.180 -0.719 1.00 91.06 222 GLU A N 1
ATOM 1794 C CA . GLU A 1 222 ? 13.655 -15.265 -1.353 1.00 91.06 222 GLU A CA 1
ATOM 1795 C C . GLU A 1 222 ? 13.168 -13.911 -1.916 1.00 91.06 222 GLU A C 1
ATOM 1797 O O . GLU A 1 222 ? 12.810 -13.021 -1.143 1.00 91.06 222 GLU A O 1
ATOM 1802 N N . PRO A 1 223 ? 13.102 -13.757 -3.255 1.00 92.62 223 PRO A N 1
ATOM 1803 C CA . PRO A 1 223 ? 13.234 -14.807 -4.278 1.00 92.62 223 PRO A CA 1
ATOM 1804 C C . PRO A 1 223 ? 14.684 -15.221 -4.580 1.00 92.62 223 PRO A C 1
ATOM 1806 O O . PRO A 1 223 ? 14.919 -16.264 -5.185 1.00 92.62 223 PRO A O 1
ATOM 1809 N N . THR A 1 224 ? 15.675 -14.441 -4.149 1.00 93.00 224 THR A N 1
ATOM 1810 C CA . THR A 1 224 ? 17.087 -14.749 -4.400 1.00 93.00 224 THR A CA 1
ATOM 1811 C C . THR A 1 224 ? 17.586 -15.887 -3.510 1.00 93.00 224 THR A C 1
ATOM 1813 O O . THR A 1 224 ? 17.072 -16.136 -2.417 1.00 93.00 224 THR A O 1
ATOM 1816 N N . ARG A 1 225 ? 18.650 -16.570 -3.946 1.00 93.00 225 ARG A N 1
ATOM 1817 C CA . ARG A 1 225 ? 19.352 -17.554 -3.105 1.00 93.00 225 ARG A CA 1
ATOM 1818 C C . ARG A 1 225 ? 20.022 -16.897 -1.891 1.00 93.00 225 ARG A C 1
ATOM 1820 O O . ARG A 1 225 ? 20.076 -17.502 -0.822 1.00 93.00 225 ARG A O 1
ATOM 1827 N N . HIS A 1 226 ? 20.542 -15.689 -2.085 1.00 91.12 226 HIS A N 1
ATOM 1828 C CA . HIS A 1 226 ? 21.171 -14.844 -1.078 1.00 91.12 226 HIS A CA 1
ATOM 1829 C C . HIS A 1 226 ? 20.835 -13.391 -1.413 1.00 91.12 226 HIS A C 1
ATOM 1831 O O . HIS A 1 226 ? 21.087 -12.950 -2.535 1.00 91.12 226 HIS A O 1
ATOM 1837 N N . GLN A 1 227 ? 20.234 -12.675 -0.469 1.00 90.75 227 GLN A N 1
ATOM 1838 C CA . GLN A 1 227 ? 19.987 -11.244 -0.592 1.00 90.75 227 GLN A CA 1
ATOM 1839 C C . GLN A 1 227 ? 21.062 -10.494 0.198 1.00 90.75 227 GLN A C 1
ATOM 1841 O O . GLN A 1 227 ? 21.428 -10.916 1.294 1.00 90.75 227 GLN A O 1
ATOM 1846 N N . TYR A 1 228 ? 21.593 -9.421 -0.394 1.00 86.69 228 TYR A N 1
ATOM 1847 C CA . TYR A 1 228 ? 22.737 -8.688 0.155 1.00 86.69 228 TYR A CA 1
ATOM 1848 C C . TYR A 1 228 ? 22.445 -8.097 1.540 1.00 86.69 228 TYR A C 1
ATOM 1850 O O . TYR A 1 228 ? 23.311 -8.133 2.411 1.00 86.69 228 TYR A O 1
ATOM 1858 N N . ASP A 1 229 ? 21.209 -7.649 1.772 1.00 84.00 229 ASP A N 1
ATOM 1859 C CA . ASP A 1 229 ? 20.745 -7.092 3.048 1.00 84.00 229 ASP A CA 1
ATOM 1860 C C . ASP A 1 229 ? 20.415 -8.196 4.076 1.00 84.00 229 ASP A C 1
ATOM 1862 O O . ASP A 1 229 ? 19.302 -8.299 4.599 1.00 84.00 229 ASP A O 1
ATOM 1866 N N . TYR A 1 230 ? 21.388 -9.069 4.354 1.00 78.06 230 TYR A N 1
ATOM 1867 C CA . TYR A 1 230 ? 21.269 -10.149 5.333 1.00 78.06 230 TYR A CA 1
ATOM 1868 C C . TYR A 1 230 ? 21.650 -9.669 6.748 1.00 78.06 230 TYR A C 1
ATOM 1870 O O . TYR A 1 230 ? 22.807 -9.368 7.039 1.00 78.06 230 TYR A O 1
ATOM 1878 N N . GLY A 1 231 ? 20.691 -9.695 7.679 1.00 69.62 231 GLY A N 1
ATOM 1879 C CA . GLY A 1 231 ? 20.918 -9.421 9.106 1.00 69.62 231 GLY A CA 1
ATOM 1880 C C . GLY A 1 231 ? 20.801 -7.941 9.501 1.00 69.62 231 GLY A C 1
ATOM 1881 O O . GLY A 1 231 ? 20.261 -7.128 8.764 1.00 69.62 231 GLY A O 1
ATOM 1882 N N . LYS A 1 232 ? 21.276 -7.584 10.707 1.00 58.97 232 LYS A N 1
ATOM 1883 C CA . LYS A 1 232 ? 21.281 -6.189 11.215 1.00 58.97 232 LYS A CA 1
ATOM 1884 C C . LYS A 1 232 ? 22.500 -5.374 10.756 1.00 58.97 232 LYS A C 1
ATOM 1886 O O . LYS A 1 232 ? 22.622 -4.207 11.114 1.00 58.97 232 LYS A O 1
ATOM 1891 N N . VAL A 1 233 ? 23.427 -5.996 10.030 1.00 44.62 233 VAL A N 1
ATOM 1892 C CA . VAL A 1 233 ? 24.669 -5.370 9.568 1.00 44.62 233 VAL A CA 1
ATOM 1893 C C . VAL A 1 233 ? 24.445 -4.920 8.133 1.00 44.62 233 VAL A C 1
ATOM 1895 O O . VAL A 1 233 ? 24.722 -5.656 7.196 1.00 44.62 233 VAL A O 1
ATOM 1898 N N . ILE A 1 234 ? 23.889 -3.723 7.971 1.00 51.19 234 ILE A N 1
ATOM 1899 C CA . ILE A 1 234 ? 23.686 -3.118 6.657 1.00 51.19 234 ILE A CA 1
ATOM 1900 C C . ILE A 1 234 ? 24.697 -1.983 6.517 1.00 51.19 234 ILE A C 1
ATOM 1902 O O . ILE A 1 234 ? 24.532 -0.906 7.083 1.00 51.19 234 ILE A O 1
ATOM 1906 N N . PHE A 1 235 ? 25.765 -2.246 5.770 1.00 39.59 235 PHE A N 1
ATOM 1907 C CA . PHE A 1 235 ? 26.606 -1.212 5.185 1.00 39.59 235 PHE A CA 1
ATOM 1908 C C . PHE A 1 235 ? 26.447 -1.330 3.672 1.00 39.59 235 PHE A C 1
ATOM 1910 O O . PHE A 1 235 ? 26.963 -2.267 3.076 1.00 39.59 235 PHE A O 1
ATOM 1917 N N . ILE A 1 236 ? 25.749 -0.347 3.092 1.00 41.16 236 ILE A N 1
ATOM 1918 C CA . ILE A 1 236 ? 25.706 -0.048 1.656 1.00 41.16 236 ILE A CA 1
ATOM 1919 C C . ILE A 1 236 ? 24.994 -1.129 0.832 1.00 41.16 236 ILE A C 1
ATOM 1921 O O . ILE A 1 236 ? 25.677 -1.993 0.330 1.00 41.16 236 ILE A O 1
ATOM 1925 N N . PHE A 1 237 ? 23.670 -1.050 0.642 1.00 39.53 237 PHE A N 1
ATOM 1926 C CA . PHE A 1 237 ? 22.968 -1.259 -0.643 1.00 39.53 237 PHE A CA 1
ATOM 1927 C C . PHE A 1 237 ? 21.522 -0.744 -0.499 1.00 39.53 237 PHE A C 1
ATOM 1929 O O . PHE A 1 237 ? 20.885 -0.897 0.536 1.00 39.53 237 PHE A O 1
ATOM 1936 N N . ILE A 1 238 ? 21.052 0.012 -1.492 1.00 42.44 238 ILE A N 1
ATOM 1937 C CA . ILE A 1 238 ? 19.904 0.915 -1.358 1.00 42.44 238 ILE A CA 1
ATOM 1938 C C . ILE A 1 238 ? 18.628 0.259 -1.912 1.00 42.44 238 ILE A C 1
ATOM 1940 O O . ILE A 1 238 ? 18.453 0.158 -3.125 1.00 42.44 238 ILE A O 1
ATOM 1944 N N . VAL A 1 239 ? 17.706 -0.112 -1.022 1.00 41.84 239 VAL A N 1
ATOM 1945 C CA . VAL A 1 239 ? 16.262 -0.161 -1.302 1.00 41.84 239 VAL A CA 1
ATOM 1946 C C . VAL A 1 239 ? 15.662 0.990 -0.507 1.00 41.84 239 VAL A C 1
ATOM 1948 O O . VAL A 1 239 ? 15.590 0.894 0.710 1.00 41.84 239 VAL A O 1
ATOM 1951 N N . LEU A 1 240 ? 15.326 2.112 -1.153 1.00 49.28 240 LEU A N 1
ATOM 1952 C CA . LEU A 1 240 ? 14.775 3.264 -0.432 1.00 49.28 240 LEU A CA 1
ATOM 1953 C C . LEU A 1 240 ? 13.309 3.004 -0.095 1.00 49.28 240 LEU A C 1
ATOM 1955 O O . LEU A 1 240 ? 12.466 2.863 -0.983 1.00 49.28 240 LEU A O 1
ATOM 1959 N N . TYR A 1 241 ? 13.014 2.999 1.197 1.00 48.09 241 TYR A N 1
ATOM 1960 C CA . TYR A 1 241 ? 11.691 3.333 1.701 1.00 48.09 241 TYR A CA 1
ATOM 1961 C C . TYR A 1 241 ? 11.711 4.809 2.053 1.00 48.09 241 TYR A C 1
ATOM 1963 O O . TYR A 1 241 ? 12.622 5.277 2.741 1.00 48.09 241 TYR A O 1
ATOM 1971 N N . VAL A 1 242 ? 10.725 5.530 1.550 1.00 49.09 242 VAL A N 1
ATOM 1972 C CA . VAL A 1 242 ? 10.603 6.970 1.734 1.00 49.09 242 VAL A CA 1
ATOM 1973 C C . VAL A 1 242 ? 9.582 7.175 2.836 1.00 49.09 242 VAL A C 1
ATOM 1975 O O . VAL A 1 242 ? 8.396 7.013 2.583 1.00 49.09 242 VAL A O 1
ATOM 1978 N N . CYS A 1 243 ? 10.019 7.447 4.065 1.00 39.06 243 CYS A N 1
ATOM 1979 C CA . CYS A 1 243 ? 9.110 7.770 5.159 1.00 39.06 243 CYS A CA 1
ATOM 1980 C C . CYS A 1 243 ? 8.686 9.236 5.088 1.00 39.06 243 CYS A C 1
ATOM 1982 O O . CYS A 1 243 ? 9.500 10.108 5.378 1.00 39.06 243 CYS A O 1
ATOM 1984 N N . ALA A 1 244 ? 7.422 9.523 4.786 1.00 39.75 244 ALA A N 1
ATOM 1985 C CA . ALA A 1 244 ? 6.881 10.857 5.026 1.00 39.75 244 ALA A CA 1
ATOM 1986 C C . ALA A 1 244 ? 6.561 10.969 6.527 1.00 39.75 244 ALA A C 1
ATOM 1988 O O . ALA A 1 244 ? 5.730 10.222 7.049 1.00 39.75 244 ALA A O 1
ATOM 1989 N N . VAL A 1 245 ? 7.282 11.828 7.251 1.00 38.00 245 VAL A N 1
ATOM 1990 C CA . VAL A 1 245 ? 6.982 12.117 8.666 1.00 38.00 245 VAL A CA 1
ATOM 1991 C C . VAL A 1 245 ? 5.850 13.129 8.746 1.00 38.00 245 VAL A C 1
ATOM 1993 O O . VAL A 1 245 ? 5.948 14.161 8.051 1.00 38.00 245 VAL A O 1
#

InterPro domains:
  IPR001998 Xylose isomerase [PR00688] (117-139)
  IPR001998 Xylose isomerase [PR00688] (158-178)
  IPR001998 Xylose isomerase [PR00688] (181-200)
  IPR001998 Xylose isomerase [PS51415] (60-196)
  IPR001998 Xylose isomerase [PTHR48408] (17-195)
  IPR036237 Xylose isomerase-like superfamily [SSF51658] (29-230)

Foldseek 3Di:
DDDDDDDDDDDDDDDPVVLLVCLVPDDQCVVFAQAEADLPDDPVPDRHHNPQDQQDADPRDGSCVVPLDAAELCCPQVDQPDDPVDDRDRDGPQAPPDLDLSRLLSSLSNVLSVCLSDVHQEYEEALCSSFPDDPDPVVRLVSSLVSLVSNVVSCVVSVHDYQWYFHPLPDDPLQVCHACNRPDVVSVVVSVVRGVSVVCSNVPDPDDDQPFDWDDDADQCPPHPGDPSHDPDDDDDDGGIRGDD

Sequence (245 aa):
MESPASKRPKRGSASSRDADESLKSAIFFPDVSKIPYKPQATAAETMVFKHYNAEEIVYGKSMADWLRFSVCYWHTFRGQGADPFGFPTIHRPWDDETNSLFNAKRRMYAAFEFMSKLGVHYWSFHDRDISPEGANLKETNQNLDELVELASQLMEKHEIKLLWNTCNLFSHPRYMNGAFTNPDAHVFAYAAAQLLIILISLEYKTKIGYEGQLLIEPKAKEPTRHQYDYGKVIFIFIVLYVCAV

Organism: Bugula neritina (NCBI:txid10212)

Radius of gyration: 21.93 Å; chains: 1; bounding box: 68×47×78 Å

pLDDT: mean 84.78, std 18.97, range [34.16, 98.25]

Secondary structure (DSSP, 8-state):
-PPPP------PPPPHHHHHHHHHT--S-TT--PPPB-TT--TT--SSBSS--TT-EETTEEHHHHH--EEEHIIIII----BTTB------TT--S---HHHHHHHHHHHHHHHHHHT--EEEEEHHHHS---SSHHHHHHHHHHHHHHHHHHHHHHT-EEEEEE---SSSGGGTT-STT-SSHHHHHHHHHHHHHHHHHHT-SS-----SPEE----S-SSSSS-S--SS---S----EEE--